Protein AF-A0AA86QJY6-F1 (afdb_monomer_lite)

InterPro domains:
  IPR001005 SANT/Myb domain [PF00249] (127-165)
  IPR001005 SANT/Myb domain [SM00717] (5-53)
  IPR001005 SANT/Myb domain [SM00717] (123-171)
  IPR001005 SANT/Myb domain [cd00167] (127-165)
  IPR009057 Homedomain-like superfamily [SSF46689] (7-62)
  IPR009057 Homedomain-like superfamily [SSF46689] (109-173)

pLDDT: mean 81.69, std 19.04, range [35.06, 98.19]

Radius of gyration: 33.84 Å; chains: 1; bounding box: 82×45×98 Å

Secondary structure (DSSP, 8-state):
----PPP---HHHHHHHHHHHHHTTT-HHHHHHHTTTS-HHHHHHHHHHHHHHHHHHHHHHHHHHHHHHHHHHHHHHHHHHHHHHHHHHHHHHHHHHHHT----------------------------HHHHHHHHHHHHHTTT-HHHHHHH-TTS-HHHHHHHHHHHHHHHHHHHHHHTTTTTTS-SS---------HHHHHHHHHHHHTT-

Organism: NCBI:txid28002

Foldseek 3Di:
DDPPDDDDDDPVNLVVLLVQCVVVVNPLVSSCVVVVVDDSVRSVVSNVVSVVVVVVVVVVVVVVVVVVVVVVVVVVVVVVVVVVVVVVVVVVVVVVVVVVPPDDPDDDDDPDDDPDPPPPPPPDDDQDPVNLVLLVVQCVVVVNPLVSSCVVVVVDDSVRSVVSVVVVVVVVVVVVVVVVVPVSPPPPDDDDDDPPPPVVVVVVVVVVVVPPD

Structure (mmCIF, N/CA/C/O backbone):
data_AF-A0AA86QJY6-F1
#
_entry.id   AF-A0AA86QJY6-F1
#
loop_
_atom_site.group_PDB
_atom_site.id
_atom_site.type_symbol
_atom_site.label_atom_id
_atom_site.label_alt_id
_atom_site.label_comp_id
_atom_site.label_asym_id
_atom_site.label_entity_id
_atom_site.label_seq_id
_atom_site.pdbx_PDB_ins_code
_atom_site.Cartn_x
_atom_site.Cartn_y
_atom_site.Cartn_z
_atom_site.occupancy
_atom_site.B_iso_or_equiv
_atom_site.auth_seq_id
_atom_site.auth_comp_id
_atom_site.auth_asym_id
_atom_site.auth_atom_id
_atom_site.pdbx_PDB_model_num
ATOM 1 N N . MET A 1 1 ? -21.549 10.465 51.741 1.00 56.34 1 MET A N 1
ATOM 2 C CA . MET A 1 1 ? -20.956 10.726 50.410 1.00 56.34 1 MET A CA 1
ATOM 3 C C . MET A 1 1 ? -20.261 9.458 49.934 1.00 56.34 1 MET A C 1
ATOM 5 O O . MET A 1 1 ? -19.255 9.083 50.520 1.00 56.34 1 MET A O 1
ATOM 9 N N . SER A 1 2 ? -20.825 8.747 48.953 1.00 59.16 2 SER A N 1
ATOM 10 C CA . SER A 1 2 ? -20.208 7.521 48.426 1.00 59.16 2 SER A CA 1
ATOM 11 C C . SER A 1 2 ? -19.012 7.890 47.543 1.00 59.16 2 SER A C 1
ATOM 13 O O . SER A 1 2 ? -19.148 8.723 46.644 1.00 59.16 2 SER A O 1
ATOM 15 N N . LYS A 1 3 ? -17.829 7.332 47.824 1.00 69.88 3 LYS A N 1
ATOM 16 C CA . LYS A 1 3 ? -16.619 7.572 47.026 1.00 69.88 3 LYS A CA 1
ATOM 17 C C . LYS A 1 3 ? -16.836 6.943 45.649 1.00 69.88 3 LYS A C 1
ATOM 19 O O . LYS A 1 3 ? -16.871 5.723 45.540 1.00 69.88 3 LYS A O 1
ATOM 24 N N . ARG A 1 4 ? -16.998 7.762 44.603 1.00 75.44 4 ARG A N 1
ATOM 25 C CA . ARG A 1 4 ? -17.018 7.266 43.220 1.00 75.44 4 ARG A CA 1
ATOM 26 C C . ARG A 1 4 ? -15.643 6.678 42.915 1.00 75.44 4 ARG A C 1
ATOM 28 O O . ARG A 1 4 ? -14.667 7.415 42.801 1.00 75.44 4 ARG A O 1
ATOM 35 N N . THR A 1 5 ? -15.559 5.359 42.824 1.00 81.62 5 THR A N 1
ATOM 36 C CA . THR A 1 5 ? -14.379 4.672 42.310 1.00 81.62 5 THR A CA 1
ATOM 37 C C . THR A 1 5 ? -14.361 4.850 40.794 1.00 81.62 5 THR A C 1
ATOM 39 O O . THR A 1 5 ? -15.288 4.453 40.091 1.00 81.62 5 THR A O 1
ATOM 42 N N . TYR A 1 6 ? -13.336 5.526 40.278 1.00 86.88 6 TYR A N 1
ATOM 43 C CA . TYR A 1 6 ? -13.151 5.668 38.837 1.00 86.88 6 TYR A CA 1
ATOM 44 C C . TYR A 1 6 ? -12.694 4.328 38.259 1.00 86.88 6 TYR A C 1
ATOM 46 O O . TYR A 1 6 ? -11.670 3.793 38.686 1.00 86.88 6 TYR A O 1
ATOM 54 N N . HIS A 1 7 ? -13.436 3.794 37.284 1.00 93.44 7 HIS A N 1
ATOM 55 C CA . HIS A 1 7 ? -12.991 2.616 36.538 1.00 93.44 7 HIS A CA 1
ATOM 56 C C . HIS A 1 7 ? -11.755 2.957 35.708 1.00 93.44 7 HIS A C 1
ATOM 58 O O . HIS A 1 7 ? -11.754 3.925 34.939 1.00 93.44 7 HIS A O 1
ATOM 64 N N . LYS A 1 8 ? -10.707 2.145 35.838 1.00 95.69 8 LYS A N 1
ATOM 65 C CA . LYS A 1 8 ? -9.493 2.270 35.035 1.00 95.69 8 LYS A CA 1
ATOM 66 C C . LYS A 1 8 ? -9.631 1.392 33.795 1.00 95.69 8 LYS A C 1
ATOM 68 O O . LYS A 1 8 ? -9.491 0.181 33.881 1.00 95.69 8 LYS A O 1
ATOM 73 N N . TRP A 1 9 ? -9.859 2.029 32.649 1.00 96.81 9 TRP A N 1
ATOM 74 C CA . TRP A 1 9 ? -9.921 1.355 31.353 1.00 96.81 9 TRP A CA 1
ATOM 75 C C . TRP A 1 9 ? -8.619 0.622 31.033 1.00 96.81 9 TRP A C 1
ATOM 77 O O . TRP A 1 9 ? -7.550 1.240 30.993 1.00 96.81 9 TRP A O 1
ATOM 87 N N . THR A 1 10 ? -8.728 -0.668 30.747 1.00 97.12 10 THR A N 1
ATOM 88 C CA . THR A 1 10 ? -7.640 -1.462 30.176 1.00 97.12 10 THR A CA 1
ATOM 89 C C . THR A 1 10 ? -7.485 -1.173 28.681 1.00 97.12 10 THR A C 1
ATOM 91 O O . THR A 1 10 ? -8.391 -0.656 28.021 1.00 97.12 10 THR A O 1
ATOM 94 N N . GLU A 1 11 ? -6.320 -1.500 28.123 1.00 94.38 11 GLU A N 1
ATOM 95 C CA . GLU A 1 11 ? -6.060 -1.334 26.688 1.00 94.38 11 GLU A CA 1
ATOM 96 C C . GLU A 1 11 ? -6.965 -2.237 25.835 1.00 94.38 11 GLU A C 1
ATOM 98 O O . GLU A 1 11 ? -7.461 -1.811 24.796 1.00 94.38 11 GLU A O 1
ATOM 103 N N . GLN A 1 12 ? -7.262 -3.446 26.322 1.00 96.50 12 GLN A N 1
ATOM 104 C CA . GLN A 1 12 ? -8.168 -4.390 25.666 1.00 96.50 12 GLN A CA 1
ATOM 105 C C . GLN A 1 12 ? -9.609 -3.866 25.625 1.00 96.50 12 GLN A C 1
ATOM 107 O O . GLN A 1 12 ? -10.237 -3.897 24.569 1.00 96.50 12 GLN A O 1
ATOM 112 N N . GLU A 1 13 ? -10.120 -3.325 26.737 1.00 97.06 13 GLU A N 1
ATOM 113 C CA . GLU A 1 13 ? -11.452 -2.702 26.778 1.00 97.06 13 GLU A CA 1
ATOM 114 C C . GLU A 1 13 ? -11.532 -1.483 25.854 1.00 97.06 13 GLU A C 1
ATOM 116 O O . GLU A 1 13 ? -12.528 -1.301 25.159 1.00 97.06 13 GLU A O 1
ATOM 121 N N . ALA A 1 14 ? -10.483 -0.654 25.819 1.00 97.25 14 ALA A N 1
ATOM 122 C CA . ALA A 1 14 ? -10.419 0.504 24.932 1.00 97.25 14 ALA A CA 1
ATOM 123 C C . ALA A 1 14 ? -10.419 0.090 23.449 1.00 97.25 14 ALA A C 1
ATOM 125 O O . ALA A 1 14 ? -11.141 0.682 22.647 1.00 97.25 14 ALA A O 1
ATOM 126 N N . ALA A 1 15 ? -9.649 -0.941 23.091 1.00 95.81 15 ALA A N 1
ATOM 127 C CA . ALA A 1 15 ? -9.615 -1.482 21.735 1.00 95.81 15 ALA A CA 1
ATOM 128 C C . ALA A 1 15 ? -10.966 -2.088 21.331 1.00 95.81 15 ALA A C 1
ATOM 130 O O . ALA A 1 15 ? -11.451 -1.833 20.228 1.00 95.81 15 ALA A O 1
ATOM 131 N N . LEU A 1 16 ? -11.598 -2.841 22.237 1.00 97.69 16 LEU A N 1
ATOM 132 C CA . LEU A 1 16 ? -12.921 -3.411 22.009 1.00 97.69 16 LEU A CA 1
ATOM 133 C C . LEU A 1 16 ? -13.971 -2.309 21.833 1.00 97.69 16 LEU A C 1
ATOM 135 O O . LEU A 1 16 ? -14.737 -2.363 20.878 1.00 97.69 16 LEU A O 1
ATOM 139 N N . LEU A 1 17 ? -13.958 -1.277 22.686 1.00 97.88 17 LEU A N 1
ATOM 140 C CA . LEU A 1 17 ? -14.859 -0.128 22.573 1.00 97.88 17 LEU A CA 1
ATOM 141 C C . LEU A 1 17 ? -14.717 0.545 21.208 1.00 97.88 17 LEU A C 1
ATOM 143 O O . LEU A 1 17 ? -15.715 0.772 20.531 1.00 97.88 17 LEU A O 1
ATOM 147 N N . TYR A 1 18 ? -13.484 0.840 20.793 1.00 97.12 18 TYR A N 1
ATOM 148 C CA . TYR A 1 18 ? -13.221 1.484 19.509 1.00 97.12 18 TYR A CA 1
ATOM 149 C C . TYR A 1 18 ? -13.745 0.640 18.342 1.00 97.12 18 TYR A C 1
ATOM 151 O O . TYR A 1 18 ? -14.474 1.148 17.492 1.00 97.12 18 TYR A O 1
ATOM 159 N N . LYS A 1 19 ? -13.450 -0.665 18.348 1.00 97.06 19 LYS A N 1
ATOM 160 C CA . LYS A 1 19 ? -13.924 -1.612 17.335 1.00 97.06 19 LYS A CA 1
ATOM 161 C C . LYS A 1 19 ? -15.452 -1.655 17.269 1.00 97.06 19 LYS A C 1
ATOM 163 O O . LYS A 1 19 ? -16.008 -1.479 16.192 1.00 97.06 19 LYS A O 1
ATOM 168 N N . THR A 1 20 ? -16.130 -1.823 18.402 1.00 98.06 20 THR A N 1
ATOM 169 C CA . THR A 1 20 ? -17.597 -1.889 18.447 1.00 98.06 20 THR A CA 1
ATOM 170 C C . THR A 1 20 ? -18.243 -0.578 18.005 1.00 98.06 20 THR A C 1
ATOM 172 O O . THR A 1 20 ? -19.257 -0.612 17.315 1.00 98.06 20 THR A O 1
ATOM 175 N N . VAL A 1 21 ? -17.677 0.584 18.353 1.00 98.06 21 VAL A N 1
ATOM 176 C CA . VAL A 1 21 ? -18.187 1.887 17.885 1.00 98.06 21 VAL A CA 1
ATOM 177 C C . VAL A 1 21 ? -18.065 2.019 16.363 1.00 98.06 21 VAL A C 1
ATOM 179 O O . VAL A 1 21 ? -18.985 2.538 15.735 1.00 98.06 21 VAL A O 1
ATOM 182 N N . LEU A 1 22 ? -16.973 1.532 15.766 1.00 95.56 22 LEU A N 1
ATOM 183 C CA . LEU A 1 22 ? -16.804 1.525 14.310 1.00 95.56 22 LEU A CA 1
ATOM 184 C C . LEU A 1 22 ? -17.735 0.526 13.612 1.00 95.56 22 LEU A C 1
ATOM 186 O O . LEU A 1 22 ? -18.393 0.897 12.652 1.00 95.56 22 LEU A O 1
ATOM 190 N N . GLU A 1 23 ? -17.837 -0.711 14.105 1.00 97.06 23 GLU A N 1
ATOM 191 C CA . GLU A 1 23 ? -18.707 -1.750 13.523 1.00 97.06 23 GLU A CA 1
ATOM 192 C C . GLU A 1 23 ? -20.200 -1.418 13.632 1.00 97.06 23 GLU A C 1
ATOM 194 O O . GLU A 1 23 ? -21.009 -1.938 12.870 1.00 97.06 23 GLU A O 1
ATOM 199 N N . SER A 1 24 ? -20.575 -0.574 14.594 1.00 97.19 24 SER A N 1
ATOM 200 C CA . SER A 1 24 ? -21.962 -0.161 14.821 1.00 97.19 24 SER A CA 1
ATOM 201 C C . SER A 1 24 ? -22.323 1.161 14.142 1.00 97.19 24 SER A C 1
ATOM 203 O O . SER A 1 24 ? -23.376 1.712 14.458 1.00 97.19 24 SER A O 1
ATOM 205 N N . ASP A 1 25 ? -21.457 1.714 13.284 1.00 95.56 25 ASP A N 1
ATOM 206 C CA . ASP A 1 25 ? -21.614 3.048 12.684 1.00 95.56 25 ASP A CA 1
ATOM 207 C C . ASP A 1 25 ? -21.960 4.127 13.726 1.00 95.56 25 ASP A C 1
ATOM 209 O O . ASP A 1 25 ? -22.807 5.000 13.528 1.00 95.56 25 ASP A O 1
ATOM 213 N N . ARG A 1 26 ? -21.305 4.054 14.893 1.00 95.75 26 ARG A N 1
ATOM 214 C CA . ARG A 1 26 ? -21.525 4.941 16.049 1.00 95.75 26 ARG A CA 1
ATOM 215 C C . ARG A 1 26 ? -22.947 4.877 16.626 1.00 95.75 26 ARG A C 1
ATOM 217 O O . ARG A 1 26 ? -23.392 5.819 17.288 1.00 95.75 26 ARG A O 1
ATOM 224 N N . ASN A 1 27 ? -23.654 3.758 16.457 1.00 97.88 27 ASN A N 1
ATOM 225 C CA . ASN A 1 27 ? -24.930 3.508 17.120 1.00 97.88 27 ASN A CA 1
ATOM 226 C C . ASN A 1 27 ? -24.722 3.230 18.616 1.00 97.88 27 ASN A C 1
ATOM 228 O O . ASN A 1 27 ? -24.628 2.090 19.076 1.00 97.88 27 ASN A O 1
ATOM 232 N N . TRP A 1 28 ? -24.699 4.304 19.400 1.00 97.50 28 TRP A N 1
ATOM 233 C CA . TRP A 1 28 ? -24.437 4.271 20.836 1.00 97.50 28 TRP A CA 1
ATOM 234 C C . TRP A 1 28 ? -25.370 3.368 21.647 1.00 97.50 28 TRP A C 1
ATOM 236 O O . TRP A 1 28 ? -24.943 2.836 22.667 1.00 97.50 28 TRP A O 1
ATOM 246 N N . ARG A 1 29 ? -26.609 3.135 21.191 1.00 97.00 29 ARG A N 1
ATOM 247 C CA . ARG A 1 29 ? -27.524 2.195 21.862 1.00 97.00 29 ARG A CA 1
ATOM 248 C C . ARG A 1 29 ? -27.045 0.750 21.742 1.00 97.00 29 ARG A C 1
ATOM 250 O O . ARG A 1 29 ? -27.226 -0.029 22.672 1.00 97.00 29 ARG A O 1
ATOM 257 N N . MET A 1 30 ? -26.449 0.375 20.609 1.00 97.44 30 MET A N 1
ATOM 258 C CA . MET A 1 30 ? -25.837 -0.948 20.453 1.00 97.44 30 MET A CA 1
ATOM 259 C C . MET A 1 30 ? -24.561 -1.071 21.281 1.00 97.44 30 MET A C 1
ATOM 261 O O . MET A 1 30 ? -24.353 -2.091 21.934 1.00 97.44 30 MET A O 1
ATOM 265 N N . VAL A 1 31 ? -23.741 -0.019 21.295 1.00 97.88 31 VAL A N 1
ATOM 266 C CA . VAL A 1 31 ? -22.502 0.017 22.081 1.00 97.88 31 VAL A CA 1
ATOM 267 C C . VAL A 1 31 ? -22.810 -0.105 23.575 1.00 97.88 31 VAL A C 1
ATOM 269 O O . VAL A 1 31 ? -22.208 -0.926 24.254 1.00 97.88 31 VAL A O 1
ATOM 272 N N . GLU A 1 32 ? -23.795 0.630 24.092 1.00 97.88 32 GLU A N 1
ATOM 273 C CA . GLU A 1 32 ? -24.203 0.550 25.501 1.00 97.88 32 GLU A CA 1
ATOM 274 C C . GLU A 1 32 ? -24.658 -0.864 25.898 1.00 97.88 32 GLU A C 1
ATOM 276 O O . GLU A 1 32 ? -24.307 -1.347 26.972 1.00 97.88 32 GLU A O 1
ATOM 281 N N . ARG A 1 33 ? -25.350 -1.587 25.003 1.00 97.38 33 ARG A N 1
ATOM 282 C CA . ARG A 1 33 ? -25.719 -2.996 25.235 1.00 97.38 33 ARG A CA 1
ATOM 283 C C . ARG A 1 33 ? -24.508 -3.924 25.320 1.00 97.38 33 ARG A C 1
ATOM 285 O O . ARG A 1 33 ? -24.537 -4.867 26.103 1.00 97.38 33 ARG A O 1
ATOM 292 N N . ALA A 1 34 ? -23.463 -3.669 24.534 1.00 97.31 34 ALA A N 1
ATOM 293 C CA . ALA A 1 34 ? -22.216 -4.435 24.590 1.00 97.31 34 ALA A CA 1
ATOM 294 C C . ALA A 1 34 ? -21.373 -4.105 25.839 1.00 97.31 34 ALA A C 1
ATOM 296 O O . ALA A 1 34 ? -20.556 -4.916 26.267 1.00 97.31 34 ALA A O 1
ATOM 297 N N . PHE A 1 35 ? -21.591 -2.931 26.439 1.00 97.44 35 PHE A N 1
ATOM 298 C CA . PHE A 1 35 ? -20.824 -2.394 27.562 1.00 97.44 35 PHE A CA 1
ATOM 299 C C . PHE A 1 35 ? -21.727 -2.043 28.753 1.00 97.44 35 PHE A C 1
ATOM 301 O O . PHE A 1 35 ? -21.675 -0.936 29.284 1.00 97.44 35 PHE A O 1
ATOM 308 N N . SER A 1 36 ? -22.518 -3.013 29.220 1.00 96.19 36 SER A N 1
ATOM 309 C CA . SER A 1 36 ? -23.549 -2.814 30.256 1.00 96.19 36 SER A CA 1
ATOM 310 C C . SER A 1 36 ? -23.036 -2.285 31.602 1.00 96.19 36 SER A C 1
ATOM 312 O O . SER A 1 36 ? -23.818 -1.792 32.410 1.00 96.19 36 SER A O 1
ATOM 314 N N . ASN A 1 37 ? -21.732 -2.391 31.863 1.00 96.12 37 ASN A N 1
ATOM 315 C CA . ASN A 1 37 ? -21.103 -1.928 33.103 1.00 96.12 37 ASN A CA 1
ATOM 316 C C . ASN A 1 37 ? -20.737 -0.434 33.083 1.00 96.12 37 ASN A C 1
ATOM 318 O O . ASN A 1 37 ? -20.293 0.101 34.099 1.00 96.12 37 ASN A O 1
ATOM 322 N N . PHE A 1 38 ? -20.895 0.240 31.942 1.00 96.31 38 PHE A N 1
ATOM 323 C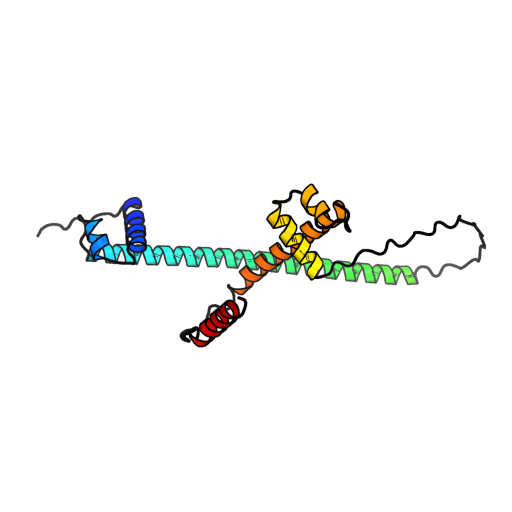 CA . PHE A 1 38 ? -20.501 1.630 31.749 1.00 96.31 38 PHE A CA 1
ATOM 324 C C . PHE A 1 38 ? -21.693 2.475 31.335 1.00 96.31 38 PHE A C 1
ATOM 326 O O . PHE A 1 38 ? -22.525 2.052 30.538 1.00 96.31 38 PHE A O 1
ATOM 333 N N . SER A 1 39 ? -21.754 3.707 31.837 1.00 95.88 39 SER A N 1
ATOM 334 C CA . SER A 1 39 ? -22.762 4.644 31.350 1.00 95.88 39 SER A CA 1
ATOM 335 C C . SER A 1 39 ? -22.411 5.132 29.948 1.00 95.88 39 SER A C 1
ATOM 337 O O . SER A 1 39 ? -21.235 5.300 29.609 1.00 9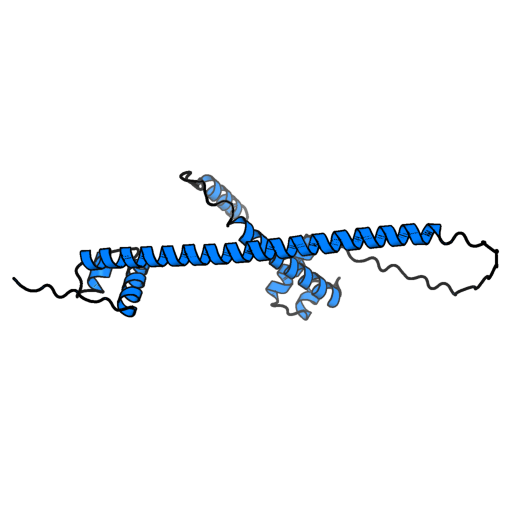5.88 39 SER A O 1
ATOM 339 N N . LEU A 1 40 ? -23.433 5.457 29.155 1.00 97.00 40 LEU A N 1
ATOM 340 C CA . LEU A 1 40 ? -23.253 6.030 27.823 1.00 97.00 40 LEU A CA 1
ATOM 341 C C . LEU A 1 40 ? -22.270 7.216 27.802 1.00 97.00 40 LEU A C 1
ATOM 343 O O . LEU A 1 40 ? -21.400 7.294 26.937 1.00 97.00 40 LEU A O 1
ATOM 347 N N . LEU A 1 41 ? -22.349 8.105 28.797 1.00 96.25 41 LEU A N 1
ATOM 348 C CA . LEU A 1 41 ? -21.449 9.255 28.905 1.00 96.25 41 LEU A CA 1
ATOM 349 C C . LEU A 1 41 ? -19.984 8.836 29.124 1.00 96.25 41 LEU A C 1
ATOM 351 O O . LEU A 1 41 ? -19.075 9.444 28.560 1.00 96.25 41 LEU A O 1
ATOM 355 N N . GLN A 1 42 ? -19.728 7.794 29.922 1.00 95.75 42 GLN A N 1
ATOM 356 C CA . GLN A 1 42 ? -18.373 7.263 30.111 1.00 95.75 42 GLN A CA 1
ATOM 357 C C . GLN A 1 42 ? -17.820 6.666 28.814 1.00 95.75 42 GLN A C 1
ATOM 359 O O . GLN A 1 42 ? -16.654 6.901 28.494 1.00 95.75 42 GLN A O 1
ATOM 364 N N . LEU A 1 43 ? -18.657 5.941 28.065 1.00 97.88 43 LEU A N 1
ATOM 365 C CA . LEU A 1 43 ? -18.297 5.348 26.776 1.00 97.88 43 LEU A CA 1
ATOM 366 C C . LEU A 1 43 ? -17.950 6.422 25.745 1.00 97.88 43 LEU A C 1
ATOM 368 O O . LEU A 1 43 ? -16.886 6.359 25.132 1.00 97.88 43 LEU A O 1
ATOM 372 N N . GLN A 1 44 ? -18.793 7.446 25.610 1.00 97.69 44 GLN A N 1
ATOM 373 C CA . GLN A 1 44 ? -18.563 8.567 24.697 1.00 97.69 44 G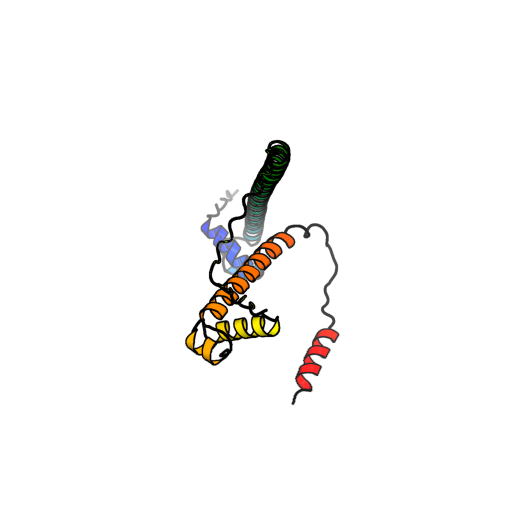LN A CA 1
ATOM 374 C C . GLN A 1 44 ? -17.287 9.331 25.050 1.00 97.69 44 GLN A C 1
ATOM 376 O O . GLN A 1 44 ? -16.439 9.553 24.187 1.00 97.69 44 GLN A O 1
ATOM 381 N N . ASN A 1 45 ? -17.099 9.674 26.328 1.00 96.62 45 ASN A N 1
ATOM 382 C CA . ASN A 1 45 ? -15.896 10.373 26.777 1.00 96.62 45 ASN A CA 1
ATOM 383 C C . ASN A 1 45 ? -14.634 9.550 26.510 1.00 96.62 45 ASN A C 1
ATOM 385 O O . ASN A 1 45 ? -13.634 10.078 26.022 1.00 96.62 45 ASN A O 1
ATOM 389 N N . LYS A 1 46 ? -14.674 8.244 26.799 1.00 97.31 46 LYS A N 1
ATOM 390 C CA . LYS A 1 46 ? -13.534 7.366 26.549 1.00 97.31 46 LYS A CA 1
ATOM 391 C C . LYS A 1 46 ? -13.246 7.232 25.056 1.00 97.31 46 LYS A C 1
ATOM 393 O O . LYS A 1 46 ? -12.079 7.310 24.677 1.00 97.31 46 LYS A O 1
ATOM 398 N N . PHE A 1 47 ? -14.274 7.066 24.225 1.00 97.62 47 PHE A N 1
ATOM 399 C CA . PHE A 1 47 ? -14.126 6.979 22.775 1.00 97.62 47 PHE A CA 1
ATOM 400 C C . PHE A 1 47 ? -13.499 8.247 22.198 1.00 97.62 47 PHE A C 1
ATOM 402 O O . PHE A 1 47 ? -12.532 8.138 21.457 1.00 97.62 47 PHE A O 1
ATOM 409 N N . THR A 1 48 ? -13.956 9.435 22.605 1.00 96.94 48 THR A N 1
ATOM 410 C CA . THR A 1 48 ? -13.366 10.713 22.174 1.00 96.94 48 THR A CA 1
ATOM 411 C C . THR A 1 48 ? -11.870 10.779 22.477 1.00 96.94 48 THR A C 1
ATOM 413 O O . THR A 1 48 ? -11.083 11.174 21.620 1.00 96.94 48 THR A O 1
ATOM 416 N N . ILE A 1 49 ? -11.450 10.340 23.668 1.00 96.38 49 ILE A N 1
ATOM 417 C CA . ILE A 1 49 ? -10.027 10.294 24.037 1.00 96.38 49 ILE A CA 1
ATOM 418 C C . ILE A 1 49 ? -9.259 9.310 23.141 1.00 96.38 49 ILE A C 1
ATOM 420 O O . ILE A 1 49 ? -8.163 9.631 22.684 1.00 96.38 49 ILE A O 1
ATOM 424 N N . ILE A 1 50 ? -9.811 8.119 22.886 1.00 95.31 50 ILE A N 1
ATOM 425 C CA . ILE A 1 50 ? -9.174 7.112 22.020 1.00 95.31 50 ILE A CA 1
ATOM 426 C C . ILE A 1 50 ? -9.053 7.636 20.583 1.00 95.31 50 ILE A C 1
ATOM 428 O O . ILE A 1 50 ? -7.987 7.523 19.984 1.00 95.31 50 ILE A O 1
ATOM 432 N N . ASP A 1 51 ? -10.112 8.240 20.050 1.00 93.19 51 ASP A N 1
ATOM 433 C CA . ASP A 1 51 ? -10.163 8.763 18.684 1.00 93.19 51 ASP A CA 1
ATOM 434 C C . ASP A 1 51 ? -9.151 9.901 18.484 1.00 93.19 51 ASP A C 1
ATOM 436 O O . ASP A 1 51 ? -8.382 9.906 17.523 1.00 93.19 51 ASP A O 1
ATOM 440 N N . GLN A 1 52 ? -9.039 10.804 19.465 1.00 93.25 52 GLN A N 1
ATOM 441 C CA . GLN A 1 52 ? -7.992 11.829 19.490 1.00 93.25 52 GLN A CA 1
ATOM 442 C C . GLN A 1 52 ? -6.587 11.214 19.504 1.00 93.25 52 GLN A C 1
ATOM 444 O O . GLN A 1 52 ? -5.720 11.636 18.739 1.00 93.25 52 GLN A O 1
ATOM 449 N N . GLN A 1 53 ? -6.347 10.198 20.337 1.00 92.19 53 GLN A N 1
ATOM 450 C CA . GLN A 1 53 ? -5.050 9.517 20.392 1.00 92.19 53 GLN A CA 1
ATOM 451 C C . GLN A 1 53 ? -4.705 8.818 19.072 1.00 92.19 53 GLN A C 1
ATOM 453 O O . GLN A 1 53 ? -3.548 8.854 18.648 1.00 92.19 53 GLN A O 1
ATOM 458 N N . TYR A 1 54 ? -5.687 8.197 18.417 1.00 88.69 54 TYR A N 1
ATOM 459 C CA . TYR A 1 54 ? -5.500 7.535 17.130 1.00 88.69 54 TYR A CA 1
ATOM 460 C C . TYR A 1 54 ? -5.181 8.547 16.023 1.00 88.69 54 TYR A C 1
ATOM 462 O O . TYR A 1 54 ? -4.208 8.369 15.288 1.00 88.69 54 TYR A O 1
ATOM 470 N N . ASN A 1 55 ? -5.908 9.666 15.979 1.00 86.19 55 ASN A N 1
ATOM 471 C CA . ASN A 1 55 ? -5.632 10.758 15.047 1.00 86.19 55 ASN A CA 1
ATOM 472 C C . ASN A 1 55 ? -4.228 11.343 15.242 1.00 86.19 55 ASN A C 1
ATOM 474 O O . ASN A 1 55 ? -3.495 11.505 14.269 1.00 86.19 55 ASN A O 1
ATOM 478 N N . ILE A 1 56 ? -3.795 11.577 16.486 1.00 86.62 56 ILE A N 1
ATOM 479 C CA . ILE A 1 56 ? -2.436 12.066 16.775 1.00 86.62 56 ILE A CA 1
ATOM 480 C C . ILE A 1 56 ? -1.372 11.071 16.289 1.00 86.62 56 ILE A C 1
ATOM 482 O O . ILE A 1 56 ? -0.380 11.478 15.680 1.00 86.62 56 ILE A O 1
ATOM 486 N N . LYS A 1 57 ? -1.566 9.766 16.527 1.00 85.12 57 LYS A N 1
ATOM 487 C CA . LYS A 1 57 ? -0.638 8.725 16.053 1.00 85.12 57 LYS A CA 1
ATOM 488 C C . LYS A 1 57 ? -0.560 8.689 14.525 1.00 85.12 57 LYS A C 1
ATOM 490 O O . LYS A 1 57 ? 0.545 8.639 13.990 1.00 85.12 57 LYS A O 1
ATOM 495 N N . ASN A 1 58 ? -1.693 8.779 13.829 1.00 81.31 58 ASN A N 1
ATOM 496 C CA . ASN A 1 58 ? -1.724 8.804 12.364 1.00 81.31 58 ASN A CA 1
ATOM 497 C C . ASN A 1 58 ? -1.031 10.045 11.795 1.00 81.31 58 ASN A C 1
ATOM 499 O O . ASN A 1 58 ? -0.200 9.919 10.900 1.00 81.31 58 ASN A O 1
ATOM 503 N N . VAL A 1 59 ? -1.296 11.230 12.356 1.00 83.25 59 VAL A N 1
ATOM 504 C CA . VAL A 1 59 ? -0.621 12.473 11.947 1.00 83.25 59 VAL A CA 1
ATOM 505 C C . VAL A 1 59 ? 0.890 12.369 12.158 1.00 83.25 59 VAL A C 1
ATOM 507 O O . VAL A 1 59 ? 1.660 12.758 11.280 1.00 83.25 59 VAL A O 1
ATOM 510 N N . LYS A 1 60 ? 1.336 11.799 13.285 1.00 85.62 60 LYS A N 1
ATOM 511 C CA . LYS A 1 60 ? 2.764 11.600 13.563 1.00 85.62 60 LYS A CA 1
ATOM 512 C C . LYS A 1 60 ? 3.418 10.629 12.575 1.00 85.62 60 LYS A C 1
ATOM 514 O O . LYS A 1 60 ? 4.470 10.951 12.031 1.00 85.62 60 LYS A O 1
ATOM 519 N N . ASN A 1 61 ? 2.778 9.495 12.292 1.00 83.31 61 ASN A N 1
ATOM 520 C CA . ASN A 1 61 ? 3.275 8.528 11.308 1.00 83.31 61 ASN A CA 1
ATOM 521 C C . ASN A 1 61 ? 3.376 9.154 9.908 1.00 83.31 61 ASN A C 1
ATOM 523 O O . ASN A 1 61 ? 4.385 8.981 9.227 1.00 83.31 61 ASN A O 1
ATOM 527 N N . ASN A 1 62 ? 2.374 9.938 9.501 1.00 80.12 62 ASN A N 1
ATOM 528 C CA . ASN A 1 62 ? 2.399 10.660 8.228 1.00 80.12 62 ASN A CA 1
ATOM 529 C C . ASN A 1 62 ? 3.533 11.695 8.187 1.00 80.12 62 ASN A C 1
ATOM 531 O O . ASN A 1 62 ? 4.226 11.813 7.178 1.00 80.12 62 ASN A O 1
ATOM 535 N N . HIS A 1 63 ? 3.775 12.405 9.292 1.00 88.12 63 HIS A N 1
ATOM 536 C CA . HIS A 1 63 ? 4.884 13.350 9.400 1.00 88.12 63 HIS A CA 1
ATOM 537 C C . HIS A 1 63 ? 6.256 12.664 9.276 1.00 88.12 63 HIS A C 1
ATOM 539 O O . HIS A 1 63 ? 7.128 13.154 8.555 1.00 88.12 63 HIS A O 1
ATOM 545 N N . ASP A 1 64 ? 6.447 11.519 9.935 1.00 86.75 64 ASP A N 1
ATOM 546 C CA . ASP A 1 64 ? 7.692 10.749 9.866 1.00 86.75 64 ASP A CA 1
ATOM 547 C C . ASP A 1 64 ? 7.929 10.175 8.457 1.00 86.75 64 ASP A C 1
ATOM 549 O O . ASP A 1 64 ? 9.038 10.287 7.922 1.00 86.75 64 ASP A O 1
ATOM 553 N N . ASN A 1 65 ? 6.877 9.667 7.806 1.00 84.00 65 ASN A N 1
ATOM 554 C CA . ASN A 1 65 ? 6.925 9.226 6.409 1.00 84.00 65 ASN A CA 1
ATOM 555 C C . ASN A 1 65 ? 7.305 10.380 5.467 1.00 84.00 65 ASN A C 1
ATOM 557 O O . ASN A 1 65 ? 8.208 10.238 4.641 1.00 84.00 65 ASN A O 1
ATOM 561 N N . LEU A 1 66 ? 6.695 11.559 5.632 1.00 85.19 66 LEU A N 1
ATOM 562 C CA . LEU A 1 66 ? 7.022 12.744 4.835 1.00 85.19 66 LEU A CA 1
ATOM 563 C C . LEU A 1 66 ? 8.484 13.173 5.032 1.00 85.19 66 LEU A C 1
ATOM 565 O O . LEU A 1 66 ? 9.180 13.522 4.075 1.00 85.19 66 LEU A O 1
ATOM 569 N N . LYS A 1 67 ? 8.984 13.111 6.270 1.00 91.81 67 LYS A N 1
ATOM 570 C CA . LYS A 1 67 ? 10.386 13.396 6.592 1.00 91.81 67 LYS A CA 1
ATOM 571 C C . LYS A 1 67 ? 11.331 12.404 5.911 1.00 91.81 67 LYS A C 1
ATOM 573 O O . LYS A 1 67 ? 12.389 12.812 5.428 1.00 91.81 67 LYS A O 1
ATOM 578 N N . GLN A 1 68 ? 10.956 11.128 5.831 1.00 89.94 68 GLN A N 1
ATOM 579 C CA . GLN A 1 68 ? 11.717 10.111 5.108 1.00 89.94 68 GLN A CA 1
ATOM 580 C C . GLN A 1 68 ? 11.729 10.370 3.595 1.00 89.94 68 GLN A C 1
ATOM 582 O O . GLN A 1 68 ? 12.805 10.348 2.994 1.00 89.94 68 GLN A O 1
ATOM 587 N N . CYS A 1 69 ? 10.582 10.694 2.993 1.00 84.50 69 CYS A N 1
ATOM 588 C CA . CYS A 1 69 ? 10.494 11.060 1.577 1.00 84.50 69 CYS A CA 1
ATOM 589 C C . CYS A 1 69 ? 11.378 12.272 1.248 1.00 84.50 69 CYS A C 1
ATOM 591 O O . CYS A 1 69 ? 12.136 12.240 0.279 1.00 84.50 69 CYS A O 1
ATOM 593 N N . ARG A 1 70 ? 11.370 13.314 2.094 1.00 91.19 70 ARG A N 1
ATOM 594 C CA . ARG A 1 70 ? 12.252 14.484 1.923 1.00 91.19 70 ARG A CA 1
ATOM 595 C C . ARG A 1 70 ? 13.732 14.103 1.948 1.00 91.19 70 ARG A C 1
ATOM 597 O O . ARG A 1 70 ? 14.485 14.551 1.092 1.00 91.19 70 ARG A O 1
ATOM 604 N N . ARG A 1 71 ? 14.155 13.238 2.878 1.00 93.56 71 ARG A N 1
ATOM 605 C CA . ARG A 1 71 ? 15.547 12.746 2.933 1.00 93.56 71 ARG A CA 1
ATOM 606 C C . ARG A 1 71 ? 15.951 12.001 1.660 1.00 93.56 71 ARG A C 1
ATOM 608 O O . ARG A 1 71 ? 17.055 12.206 1.167 1.00 93.56 71 ARG A O 1
ATOM 615 N N . GLN A 1 72 ? 15.064 11.166 1.120 1.00 90.12 72 GLN A N 1
ATOM 616 C CA . GLN A 1 72 ? 15.321 10.452 -0.134 1.00 90.12 72 GLN A CA 1
ATOM 617 C C . GLN A 1 72 ? 15.437 11.412 -1.321 1.00 90.12 72 GLN A C 1
ATOM 619 O O . GLN A 1 72 ? 16.356 11.270 -2.121 1.00 90.12 72 GLN A O 1
ATOM 624 N N . MET A 1 73 ? 14.561 12.417 -1.400 1.00 93.00 73 MET A N 1
ATOM 625 C CA . MET A 1 73 ? 14.627 13.454 -2.433 1.00 93.00 73 MET A CA 1
ATOM 626 C C . MET A 1 73 ? 15.957 14.215 -2.405 1.00 93.00 73 MET A C 1
ATOM 628 O O . MET A 1 73 ? 16.584 14.365 -3.452 1.00 93.00 73 MET A O 1
ATOM 632 N N . TYR A 1 74 ? 16.432 14.626 -1.223 1.00 95.62 74 TYR A N 1
ATOM 633 C CA . TYR A 1 74 ? 17.733 15.294 -1.101 1.00 95.62 74 TYR A CA 1
ATOM 634 C C . TYR A 1 74 ? 18.895 14.391 -1.522 1.00 95.62 74 TYR A C 1
ATOM 636 O O . TYR A 1 74 ? 19.753 14.824 -2.282 1.00 95.62 74 TYR A O 1
ATOM 644 N N . SER A 1 75 ? 18.882 13.117 -1.125 1.00 94.19 75 SER A N 1
ATOM 645 C CA . SER A 1 75 ? 19.913 12.157 -1.540 1.00 94.19 75 SER A CA 1
ATOM 646 C C . SER A 1 75 ? 19.949 11.948 -3.063 1.00 94.19 75 SER A C 1
ATOM 648 O O . SER A 1 75 ? 21.025 11.869 -3.657 1.00 94.19 75 SER A O 1
ATOM 650 N N . ILE A 1 76 ? 18.784 11.909 -3.720 1.00 90.75 76 ILE A N 1
ATOM 651 C CA . ILE A 1 76 ? 18.695 11.836 -5.187 1.00 90.75 76 ILE A CA 1
ATOM 652 C C . ILE A 1 76 ? 19.258 13.112 -5.823 1.00 90.75 76 ILE A C 1
ATOM 654 O O . ILE A 1 76 ? 20.006 13.033 -6.797 1.00 90.75 76 ILE A O 1
ATOM 658 N N . GLN A 1 77 ? 18.924 14.280 -5.272 1.00 93.06 77 GLN A N 1
ATOM 659 C CA . GLN A 1 77 ? 19.412 15.564 -5.766 1.00 93.06 77 GLN A CA 1
ATOM 660 C C . GLN A 1 77 ? 20.940 15.676 -5.656 1.00 93.06 77 GLN A C 1
ATOM 662 O O . GLN A 1 77 ? 21.586 16.076 -6.624 1.00 93.06 77 GLN A O 1
ATOM 667 N N . GLU A 1 78 ? 21.525 15.272 -4.528 1.00 94.38 78 GLU A N 1
ATOM 668 C CA . GLU A 1 78 ? 22.981 15.217 -4.334 1.00 94.38 78 GLU A CA 1
ATOM 669 C C . GLU A 1 78 ? 23.642 14.263 -5.336 1.00 94.38 78 GLU A C 1
ATOM 671 O O . GLU A 1 78 ? 24.613 14.621 -6.004 1.00 94.38 78 GLU A O 1
ATOM 676 N N . SER A 1 79 ? 23.078 13.066 -5.525 1.00 94.38 79 SER A N 1
ATOM 677 C CA . SER A 1 79 ? 23.578 12.114 -6.523 1.00 94.38 79 SER A CA 1
ATOM 678 C C . SER A 1 79 ? 23.550 12.699 -7.940 1.00 94.38 79 SER A C 1
ATOM 680 O O . SER A 1 79 ? 24.526 12.570 -8.680 1.00 94.38 79 SER A O 1
ATOM 682 N N . HIS A 1 80 ? 22.476 13.403 -8.308 1.00 91.19 80 HIS A N 1
ATOM 683 C CA . HIS A 1 80 ? 22.363 14.062 -9.608 1.00 91.19 80 HIS A CA 1
ATOM 684 C C . HIS A 1 80 ? 23.414 15.167 -9.797 1.00 91.19 80 HIS A C 1
ATOM 686 O O . HIS A 1 80 ? 23.993 15.289 -10.879 1.00 91.19 80 HIS A O 1
ATOM 692 N N . GLN A 1 81 ? 23.710 15.941 -8.747 1.00 96.19 81 GLN A N 1
ATOM 693 C CA . GLN A 1 81 ? 24.777 16.946 -8.772 1.00 96.19 81 GLN A CA 1
ATOM 694 C C . GLN A 1 81 ? 26.152 16.306 -8.998 1.00 96.19 81 GLN A C 1
ATOM 696 O O . GLN A 1 81 ? 26.906 16.778 -9.848 1.00 96.19 81 GLN A O 1
ATOM 701 N N . HIS A 1 82 ? 26.459 15.202 -8.310 1.00 94.88 82 HIS A N 1
ATOM 702 C CA . HIS A 1 82 ? 27.709 14.463 -8.516 1.00 94.88 82 HIS A CA 1
ATOM 703 C C . HIS A 1 82 ? 27.840 13.918 -9.940 1.00 94.88 82 HIS A C 1
ATOM 705 O O . HIS A 1 82 ? 28.886 14.071 -10.565 1.00 94.88 82 HIS A O 1
ATOM 711 N N . ILE A 1 83 ? 26.771 13.325 -10.477 1.00 94.12 83 ILE A N 1
ATOM 712 C CA . ILE A 1 83 ? 26.750 12.819 -11.854 1.00 94.12 83 ILE A CA 1
ATOM 713 C C . ILE A 1 83 ? 27.006 13.959 -12.845 1.00 94.12 83 ILE A C 1
ATOM 715 O O . ILE A 1 83 ? 27.865 13.834 -13.714 1.00 94.12 83 ILE A O 1
ATOM 719 N N . THR A 1 84 ? 26.307 15.084 -12.683 1.00 93.06 84 THR A N 1
ATOM 720 C CA . THR A 1 84 ? 26.461 16.265 -13.547 1.00 93.06 84 THR A CA 1
ATOM 721 C C . THR A 1 84 ? 27.893 16.795 -13.518 1.00 93.06 84 THR A C 1
ATOM 723 O O . THR A 1 84 ? 28.472 17.061 -14.568 1.00 93.06 84 THR A O 1
ATOM 726 N N . LYS A 1 85 ? 28.492 16.884 -12.326 1.00 96.56 85 LYS A N 1
ATOM 727 C CA . LYS A 1 85 ? 29.882 17.311 -12.154 1.00 96.56 85 LYS A CA 1
ATOM 728 C C . LYS A 1 85 ? 30.860 16.369 -12.865 1.00 96.56 85 LYS A C 1
ATOM 730 O O . LYS A 1 85 ? 31.708 16.837 -13.616 1.00 96.56 85 LYS A O 1
ATOM 735 N N . ASN A 1 86 ? 30.696 15.055 -12.707 1.00 96.12 86 ASN A N 1
ATOM 736 C CA . ASN A 1 86 ? 31.549 14.068 -13.377 1.00 96.12 86 ASN A CA 1
ATOM 737 C C . ASN A 1 86 ? 31.443 14.158 -14.909 1.00 96.12 86 ASN A C 1
ATOM 739 O O . ASN A 1 86 ? 32.442 14.007 -15.607 1.00 96.12 86 ASN A O 1
ATOM 743 N N . TYR A 1 87 ? 30.244 14.412 -15.447 1.00 91.12 87 TYR A N 1
ATOM 744 C CA . TYR A 1 87 ? 30.072 14.634 -16.886 1.00 91.12 87 TYR A CA 1
ATOM 745 C C . TYR A 1 87 ? 30.843 15.867 -17.372 1.00 91.12 87 TYR A C 1
ATOM 747 O O . TYR A 1 87 ? 31.534 15.775 -18.384 1.00 91.12 87 TYR A O 1
ATOM 755 N N . GLN A 1 88 ? 30.783 16.979 -16.635 1.00 94.19 88 GLN A N 1
ATOM 756 C CA . GLN A 1 88 ? 31.522 18.203 -16.967 1.00 94.19 88 GLN A CA 1
ATOM 757 C C . GLN A 1 88 ? 33.045 17.998 -16.904 1.00 94.19 88 GLN A C 1
ATOM 759 O O . GLN A 1 88 ? 33.764 18.453 -17.791 1.00 94.19 88 GLN A O 1
ATOM 764 N N . GLU A 1 89 ? 33.545 17.285 -15.892 1.00 93.56 89 GLU A N 1
ATOM 765 C CA . GLU A 1 89 ? 34.976 16.974 -15.757 1.00 93.56 89 GLU A CA 1
ATOM 766 C C . GLU A 1 89 ? 35.481 16.089 -16.908 1.00 93.56 89 GLU A C 1
ATOM 768 O O . GLU A 1 89 ? 36.542 16.351 -17.477 1.00 93.56 89 GLU A O 1
ATOM 773 N N . ASN A 1 90 ? 34.699 15.084 -17.309 1.00 93.50 90 ASN A N 1
ATOM 774 C CA . ASN A 1 90 ? 35.042 14.215 -18.437 1.00 93.50 90 ASN A CA 1
ATOM 775 C C . ASN A 1 90 ? 35.042 14.969 -19.779 1.00 93.50 90 ASN A C 1
ATOM 777 O O . ASN A 1 90 ? 35.906 14.725 -20.622 1.00 93.50 90 ASN A O 1
ATOM 781 N N . GLU A 1 91 ? 34.107 15.901 -19.983 1.00 91.69 91 GLU A N 1
ATOM 782 C CA . GLU A 1 91 ? 34.064 16.746 -21.183 1.00 91.69 91 GLU A CA 1
ATOM 783 C C . GLU A 1 91 ? 35.300 17.658 -21.274 1.00 91.69 91 GLU A C 1
ATOM 785 O O . GLU A 1 91 ? 35.928 17.761 -22.330 1.00 91.69 91 GLU A O 1
ATOM 790 N N . GLN A 1 92 ? 35.724 18.244 -20.150 1.00 89.19 92 GLN A N 1
ATOM 791 C CA . GLN A 1 92 ? 36.955 19.038 -20.077 1.00 89.19 92 GLN A CA 1
ATOM 792 C C . GLN A 1 92 ? 38.209 18.200 -20.369 1.00 89.19 92 GLN A C 1
ATOM 794 O O . GLN A 1 92 ? 39.083 18.640 -21.116 1.00 89.19 92 GLN A O 1
ATOM 799 N N . GLN A 1 93 ? 38.296 16.976 -19.838 1.00 88.94 93 GLN A N 1
ATOM 800 C CA . GLN A 1 93 ? 39.413 16.065 -20.120 1.00 88.94 93 GLN A CA 1
ATOM 801 C C . GLN A 1 93 ? 39.472 15.659 -21.600 1.00 88.94 93 GLN A C 1
ATOM 803 O O . GLN A 1 93 ? 40.553 15.658 -22.191 1.00 88.94 93 GLN A O 1
ATOM 808 N N . SER A 1 94 ? 38.320 15.374 -22.219 1.00 85.19 94 SER A N 1
ATOM 809 C CA . SER A 1 94 ? 38.231 15.060 -23.650 1.00 85.19 94 SER A CA 1
ATOM 810 C C . SER A 1 94 ? 38.715 16.224 -24.519 1.00 85.19 94 SER A C 1
ATOM 812 O O . SER A 1 94 ? 39.501 16.022 -25.446 1.00 85.19 94 SER A O 1
ATOM 814 N N . ASN A 1 95 ? 38.301 17.453 -24.199 1.00 81.06 95 ASN A N 1
ATOM 815 C CA . ASN A 1 95 ? 38.716 18.643 -24.944 1.00 81.06 95 ASN A CA 1
ATOM 816 C C . ASN A 1 95 ? 40.224 18.918 -24.806 1.00 81.06 95 ASN A C 1
ATOM 818 O O . ASN A 1 95 ? 40.881 19.236 -25.798 1.00 81.06 95 ASN A O 1
ATOM 822 N N . ASN A 1 96 ? 40.802 18.704 -23.620 1.00 80.12 96 ASN A N 1
ATOM 823 C CA . ASN A 1 96 ? 42.242 18.872 -23.391 1.00 80.12 96 ASN A CA 1
ATOM 824 C C . ASN A 1 96 ? 43.095 17.800 -24.106 1.00 80.12 96 ASN A C 1
ATOM 826 O O . ASN A 1 96 ? 44.201 18.091 -24.572 1.00 80.12 96 ASN A O 1
ATOM 830 N N . SER A 1 97 ? 42.590 16.567 -24.240 1.00 79.44 97 SER A N 1
ATOM 831 C CA . SER A 1 97 ? 43.282 15.487 -24.964 1.00 79.44 97 SER A CA 1
ATOM 832 C C . SER A 1 97 ? 43.326 15.719 -26.479 1.00 79.44 97 SER A C 1
ATOM 834 O O . SER A 1 97 ? 44.300 15.328 -27.127 1.00 79.44 97 SER A O 1
ATOM 836 N N . LEU A 1 98 ? 42.291 16.350 -27.044 1.00 66.44 98 LEU A N 1
ATOM 837 C CA . LEU A 1 98 ? 42.189 16.612 -28.482 1.00 66.44 98 LEU A CA 1
ATOM 838 C C . LEU A 1 98 ? 43.231 17.640 -28.957 1.00 66.44 98 LEU A C 1
ATOM 840 O O . LEU A 1 98 ? 43.762 17.510 -30.053 1.00 66.44 98 LEU A O 1
ATOM 844 N N . TRP A 1 99 ? 43.575 18.616 -28.113 1.00 61.88 99 TRP A N 1
ATOM 845 C CA . TRP A 1 99 ? 44.562 19.657 -28.435 1.00 61.88 99 TRP A CA 1
ATOM 846 C C . TRP A 1 99 ? 46.010 19.227 -28.160 1.00 61.88 99 TRP A C 1
ATOM 848 O O . TRP A 1 99 ? 46.938 19.798 -28.719 1.00 61.88 99 TRP A O 1
ATOM 858 N N . SER A 1 100 ? 46.222 18.191 -27.340 1.00 57.66 100 SER A N 1
ATOM 859 C CA . SER A 1 100 ? 47.569 17.682 -27.022 1.00 57.66 100 SER A CA 1
ATOM 860 C C . SER A 1 100 ? 48.100 16.661 -28.043 1.00 57.66 100 SER A C 1
ATOM 862 O O . SER A 1 100 ? 49.225 16.188 -27.904 1.00 57.66 100 SER A O 1
ATOM 864 N N . SER A 1 101 ? 47.306 16.310 -29.063 1.00 52.06 101 SER A N 1
ATOM 865 C CA . SER A 1 101 ? 47.618 15.253 -30.041 1.00 52.06 101 SER A CA 1
ATOM 866 C C . SER A 1 101 ? 47.894 15.789 -31.452 1.00 52.06 101 SER A C 1
ATOM 868 O O . SER A 1 101 ? 47.639 15.101 -32.439 1.00 52.06 101 SER A O 1
ATOM 870 N N . GLU A 1 102 ? 48.439 17.002 -31.575 1.00 47.19 102 GLU A N 1
ATOM 871 C CA . GLU A 1 102 ? 48.974 17.527 -32.840 1.00 47.19 102 GLU A CA 1
ATOM 872 C C . GLU A 1 102 ? 50.346 16.884 -33.143 1.00 47.19 102 GLU A C 1
ATOM 874 O O . GLU A 1 102 ? 51.386 17.531 -33.228 1.00 47.19 102 GLU A O 1
ATOM 879 N N . THR A 1 103 ? 50.367 15.552 -33.251 1.00 53.25 103 THR A N 1
ATOM 880 C CA . THR A 1 103 ? 51.522 14.759 -33.674 1.00 53.25 103 THR A CA 1
ATOM 881 C C . THR A 1 103 ? 51.299 14.245 -35.093 1.00 53.25 103 THR A C 1
ATOM 883 O O . THR A 1 103 ? 50.544 13.313 -35.340 1.00 53.25 103 THR A O 1
ATOM 886 N N . VAL A 1 104 ? 51.982 14.909 -36.029 1.00 55.75 104 VAL A N 1
ATOM 8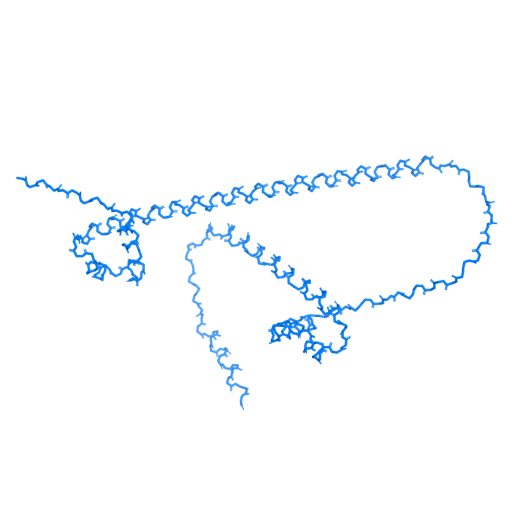87 C CA . VAL A 1 104 ? 52.546 14.392 -37.288 1.00 55.75 104 VAL A CA 1
ATOM 888 C C . VAL A 1 104 ? 51.791 13.204 -37.907 1.00 55.75 104 VAL A C 1
ATOM 890 O O . VAL A 1 104 ? 52.088 12.038 -37.654 1.00 55.75 104 VAL A O 1
ATOM 893 N N . ILE A 1 105 ? 50.862 13.515 -38.813 1.00 47.69 105 ILE A N 1
ATOM 894 C CA . ILE A 1 105 ? 50.256 12.545 -39.729 1.00 47.69 105 ILE A CA 1
ATOM 895 C C . ILE A 1 105 ? 51.327 12.114 -40.747 1.00 47.69 105 ILE A C 1
ATOM 897 O O . ILE A 1 105 ? 51.491 12.741 -41.793 1.00 47.69 105 ILE A O 1
ATOM 901 N N . THR A 1 106 ? 52.073 11.041 -40.472 1.00 49.28 106 THR A N 1
ATOM 902 C CA . THR A 1 106 ? 52.797 10.303 -41.518 1.00 49.28 106 THR A CA 1
ATOM 903 C C . THR A 1 106 ? 51.897 9.216 -42.090 1.00 49.28 106 THR A C 1
ATOM 905 O O . THR A 1 106 ? 51.665 8.162 -41.499 1.00 49.28 106 THR A O 1
ATOM 908 N N . ASN A 1 107 ? 51.391 9.512 -43.287 1.00 49.75 107 ASN A N 1
ATOM 909 C CA . ASN A 1 107 ? 50.705 8.608 -44.204 1.00 49.75 107 ASN A CA 1
ATOM 910 C C . ASN A 1 107 ? 51.428 7.251 -44.289 1.00 49.75 107 ASN A C 1
ATOM 912 O O . ASN A 1 107 ? 52.434 7.127 -44.985 1.00 49.75 107 ASN A O 1
ATOM 916 N N . THR A 1 108 ? 50.903 6.224 -43.617 1.00 50.44 108 THR A N 1
ATOM 917 C CA . THR A 1 108 ? 51.335 4.839 -43.836 1.00 50.44 108 THR A CA 1
ATOM 918 C C . THR A 1 108 ? 50.130 4.007 -44.242 1.00 50.44 108 THR A C 1
ATOM 920 O O . THR A 1 108 ? 49.248 3.674 -43.456 1.00 50.44 108 THR A O 1
ATOM 923 N N . ASN A 1 109 ? 50.108 3.750 -45.543 1.00 51.28 109 ASN A N 1
ATOM 924 C CA . ASN A 1 109 ? 49.077 3.088 -46.313 1.00 51.28 109 ASN A CA 1
ATOM 925 C C . ASN A 1 109 ? 49.162 1.567 -46.080 1.00 51.28 109 ASN A C 1
ATOM 927 O O . ASN A 1 109 ? 49.987 0.894 -46.696 1.00 51.28 109 ASN A O 1
ATOM 931 N N . HIS A 1 110 ? 48.336 1.019 -45.185 1.00 47.28 110 HIS A N 1
ATOM 932 C CA . HIS A 1 110 ? 48.189 -0.429 -45.008 1.00 47.28 110 HIS A CA 1
ATOM 933 C C . HIS A 1 110 ? 46.774 -0.882 -45.377 1.00 47.28 110 HIS A C 1
ATOM 935 O O . HIS A 1 110 ? 45.849 -0.880 -44.567 1.00 47.28 110 HIS A O 1
ATOM 941 N N . ASN A 1 111 ? 46.643 -1.319 -46.631 1.00 53.12 111 ASN A N 1
ATOM 942 C CA . ASN A 1 111 ? 45.516 -2.090 -47.144 1.00 53.12 111 ASN A CA 1
ATOM 943 C C . ASN A 1 111 ? 45.487 -3.474 -46.475 1.00 53.12 111 ASN A C 1
ATOM 945 O O . ASN A 1 111 ? 46.138 -4.407 -46.942 1.00 53.12 111 ASN A O 1
ATOM 949 N N . SER A 1 112 ? 44.726 -3.611 -45.389 1.00 51.62 112 SER A N 1
ATOM 950 C CA . SER A 1 112 ? 44.350 -4.911 -44.827 1.00 51.62 112 SER A CA 1
ATOM 951 C C . SER A 1 112 ? 42.895 -5.200 -45.186 1.00 51.62 112 SER A C 1
ATOM 953 O O . SER A 1 112 ? 41.961 -4.621 -44.630 1.00 51.62 112 SER A O 1
ATOM 955 N N . VAL A 1 113 ? 42.721 -6.061 -46.188 1.00 52.00 113 VAL A N 1
ATOM 956 C CA . VAL A 1 113 ? 41.432 -6.534 -46.698 1.00 52.00 113 VAL A CA 1
ATOM 957 C C . VAL A 1 113 ? 40.828 -7.481 -45.661 1.00 52.00 113 VAL A C 1
ATOM 959 O O . VAL A 1 113 ? 41.101 -8.679 -45.647 1.00 52.00 113 VAL A O 1
ATOM 962 N N . HIS A 1 114 ? 40.030 -6.924 -44.751 1.00 50.75 114 HIS A N 1
ATOM 963 C CA . HIS A 1 114 ? 39.249 -7.697 -43.794 1.00 50.75 114 HIS A CA 1
ATOM 964 C C . HIS A 1 114 ? 37.980 -8.220 -44.493 1.00 50.75 114 HIS A C 1
ATOM 966 O O . HIS A 1 114 ? 37.254 -7.423 -45.092 1.00 50.75 114 HIS A O 1
ATOM 972 N N . PRO A 1 115 ? 37.685 -9.532 -44.448 1.00 55.19 115 PRO A N 1
ATOM 973 C CA . PRO A 1 115 ? 36.515 -10.087 -45.112 1.00 55.19 115 PRO A CA 1
ATOM 974 C C . PRO A 1 115 ? 35.219 -9.534 -44.509 1.00 55.19 115 PRO A C 1
ATOM 976 O O . PRO A 1 115 ? 35.034 -9.471 -43.292 1.00 55.19 115 PRO A O 1
ATOM 979 N N . ASP A 1 116 ? 34.353 -9.138 -45.433 1.00 53.97 116 ASP A N 1
ATOM 980 C CA . ASP A 1 116 ? 33.074 -8.443 -45.338 1.00 53.97 116 ASP A CA 1
ATOM 981 C C . ASP A 1 116 ? 32.096 -9.087 -44.327 1.00 53.97 116 ASP A C 1
ATOM 983 O O . ASP A 1 116 ? 31.189 -9.849 -44.669 1.00 53.97 116 ASP A O 1
ATOM 987 N N . ASN A 1 117 ? 32.271 -8.790 -43.037 1.00 56.44 117 ASN A N 1
ATOM 988 C CA . ASN A 1 117 ? 31.379 -9.239 -41.969 1.00 56.44 117 ASN A CA 1
ATOM 989 C C . ASN A 1 117 ? 30.175 -8.287 -41.897 1.00 56.44 117 ASN A C 1
ATOM 991 O O . ASN A 1 117 ? 30.053 -7.465 -40.985 1.00 56.44 117 ASN A O 1
ATOM 995 N N . LYS A 1 118 ? 29.293 -8.370 -42.904 1.00 62.06 118 LYS A N 1
ATOM 996 C CA . LYS A 1 118 ? 28.017 -7.640 -42.969 1.00 62.06 118 LYS A CA 1
ATOM 997 C C . LYS A 1 118 ? 27.159 -8.012 -41.756 1.00 62.06 118 LYS A C 1
ATOM 999 O O . LYS A 1 118 ? 26.354 -8.945 -41.808 1.00 62.06 118 LYS A O 1
ATOM 1004 N N . LYS A 1 119 ? 27.338 -7.288 -40.644 1.00 65.81 119 LYS A N 1
ATOM 1005 C CA . LYS A 1 119 ? 26.434 -7.289 -39.490 1.00 65.81 119 LYS A CA 1
ATOM 1006 C C . LYS A 1 119 ? 25.055 -6.926 -40.020 1.00 65.81 119 LYS A C 1
ATOM 1008 O O . LYS A 1 119 ? 24.764 -5.763 -40.264 1.00 65.81 119 LYS A O 1
ATOM 1013 N N . LYS A 1 120 ? 24.217 -7.938 -40.233 1.00 68.06 120 LYS A N 1
ATOM 1014 C CA . LYS A 1 120 ? 22.800 -7.736 -40.515 1.00 68.06 120 LYS A CA 1
ATOM 1015 C C . LYS A 1 120 ? 22.230 -7.006 -39.306 1.00 68.06 120 LYS A C 1
ATOM 1017 O O . LYS A 1 120 ? 22.101 -7.611 -38.239 1.00 68.06 120 LYS A O 1
ATOM 1022 N N . GLU A 1 121 ? 21.967 -5.712 -39.453 1.00 69.31 121 GLU A N 1
ATOM 1023 C CA . GLU A 1 121 ? 21.204 -4.941 -38.483 1.00 69.31 121 GLU A CA 1
ATOM 1024 C C . GLU A 1 121 ? 19.889 -5.682 -38.268 1.00 69.31 121 GLU A C 1
ATOM 1026 O O . GLU A 1 121 ? 19.043 -5.790 -39.158 1.00 69.31 121 GLU A O 1
ATOM 1031 N N . ARG A 1 122 ? 19.757 -6.315 -37.102 1.00 72.50 122 ARG A N 1
ATOM 1032 C CA . ARG A 1 122 ? 18.512 -6.972 -36.732 1.00 72.50 122 ARG A CA 1
ATOM 1033 C C . ARG A 1 122 ? 17.536 -5.847 -36.435 1.00 72.50 122 ARG A C 1
ATOM 1035 O O . ARG A 1 122 ? 17.628 -5.233 -35.376 1.00 72.50 122 ARG A O 1
ATOM 1042 N N . ALA A 1 123 ? 16.647 -5.563 -37.383 1.00 78.62 123 ALA A N 1
ATOM 1043 C CA . ALA A 1 123 ? 15.545 -4.642 -37.172 1.00 78.62 123 ALA A CA 1
ATOM 1044 C C . ALA A 1 123 ? 14.775 -5.090 -35.920 1.00 78.62 123 ALA A C 1
ATOM 1046 O O . ALA A 1 123 ? 14.207 -6.185 -35.875 1.00 78.62 123 ALA A O 1
ATOM 1047 N N . TYR A 1 124 ? 14.834 -4.283 -34.863 1.00 86.50 124 TYR A N 1
ATOM 1048 C CA . TYR A 1 124 ? 14.112 -4.562 -33.630 1.00 86.50 124 TYR A CA 1
ATOM 1049 C C . TYR A 1 124 ? 12.620 -4.337 -33.872 1.00 86.50 124 TYR A C 1
ATOM 1051 O O . TYR A 1 124 ? 12.220 -3.282 -34.360 1.00 86.50 124 TYR A O 1
ATOM 1059 N N . HIS A 1 125 ? 11.791 -5.319 -33.506 1.00 93.69 125 HIS A N 1
ATOM 1060 C CA . HIS A 1 125 ? 10.336 -5.177 -33.586 1.00 93.69 125 HIS A CA 1
ATOM 1061 C C . HIS A 1 125 ? 9.851 -4.041 -32.680 1.00 93.69 125 HIS A C 1
ATOM 1063 O O . HIS A 1 125 ? 10.118 -4.045 -31.471 1.00 93.69 125 HIS A O 1
ATOM 1069 N N . HIS A 1 126 ? 9.104 -3.097 -33.250 1.00 95.25 126 HIS A N 1
ATOM 1070 C CA . HIS A 1 126 ? 8.478 -2.015 -32.503 1.00 95.25 126 HIS A CA 1
ATOM 1071 C C . HIS A 1 126 ? 7.093 -2.448 -32.012 1.00 95.25 126 HIS A C 1
ATOM 1073 O O . HIS A 1 126 ? 6.165 -2.609 -32.795 1.00 95.25 126 HIS A O 1
ATOM 1079 N N . TRP A 1 127 ? 6.960 -2.625 -30.699 1.00 96.44 127 TRP A N 1
ATOM 1080 C CA . TRP A 1 127 ? 5.713 -3.059 -30.069 1.00 96.44 127 TRP A CA 1
ATOM 1081 C C . TRP A 1 127 ? 4.643 -1.968 -30.090 1.00 96.44 127 TRP A C 1
ATOM 1083 O O . TRP A 1 127 ? 4.825 -0.930 -29.445 1.00 96.44 127 TRP A O 1
ATOM 1093 N N . THR A 1 128 ? 3.496 -2.239 -30.709 1.00 97.38 128 THR A N 1
ATOM 1094 C CA . THR A 1 128 ? 2.358 -1.311 -30.678 1.00 97.38 128 THR A CA 1
ATOM 1095 C C . THR A 1 128 ? 1.634 -1.334 -29.325 1.00 97.38 128 THR A C 1
ATOM 1097 O O . THR A 1 128 ? 1.881 -2.183 -28.452 1.00 97.38 128 THR A O 1
ATOM 1100 N N . LYS A 1 129 ? 0.726 -0.372 -29.109 1.00 94.75 129 LYS A N 1
ATOM 1101 C CA . LYS A 1 129 ? -0.093 -0.311 -27.887 1.00 94.75 129 LYS A CA 1
ATOM 1102 C C . LYS A 1 129 ? -1.062 -1.491 -27.823 1.00 94.75 129 LYS A C 1
ATOM 1104 O O . LYS A 1 129 ? -1.237 -2.078 -26.756 1.00 94.75 129 LYS A O 1
ATOM 1109 N N . GLU A 1 130 ? -1.631 -1.861 -28.963 1.00 96.75 130 GLU A N 1
ATOM 1110 C CA . GLU A 1 130 ? -2.573 -2.965 -29.133 1.00 96.75 130 GLU A CA 1
ATOM 1111 C C . GLU A 1 130 ? -1.890 -4.300 -28.821 1.00 96.75 130 GLU A C 1
ATOM 1113 O O . GLU A 1 130 ? -2.399 -5.075 -28.012 1.00 96.75 130 GLU A O 1
ATOM 1118 N N . GLU A 1 131 ? -0.689 -4.528 -29.364 1.00 97.31 131 GLU A N 1
ATOM 1119 C CA . GLU A 1 131 ? 0.124 -5.720 -29.086 1.00 97.31 131 GLU A CA 1
ATOM 1120 C C . GLU A 1 131 ? 0.511 -5.812 -27.606 1.00 97.31 131 GLU A C 1
ATOM 1122 O O . GLU A 1 131 ? 0.421 -6.873 -26.987 1.00 97.31 131 GLU A O 1
ATOM 1127 N N . THR A 1 132 ? 0.909 -4.683 -27.012 1.00 97.69 132 THR A N 1
ATOM 1128 C CA . THR A 1 132 ? 1.280 -4.605 -25.592 1.00 97.69 132 THR A CA 1
ATOM 1129 C C . THR A 1 132 ? 0.085 -4.946 -24.691 1.00 97.69 132 THR A C 1
ATOM 1131 O O . THR A 1 132 ? 0.228 -5.702 -23.725 1.00 97.69 132 THR A O 1
ATOM 1134 N N . LEU A 1 133 ? -1.106 -4.427 -25.012 1.00 96.00 133 LEU A N 1
ATOM 1135 C CA . LEU A 1 133 ? -2.341 -4.712 -24.282 1.00 96.00 133 LEU A CA 1
ATOM 1136 C C . LEU A 1 133 ? -2.776 -6.174 -24.452 1.00 96.00 133 LEU A C 1
ATOM 1138 O O . LEU A 1 133 ? -3.184 -6.812 -23.477 1.00 96.00 133 LEU A O 1
ATOM 1142 N N . LEU A 1 134 ? -2.672 -6.710 -25.669 1.00 97.56 134 LEU A N 1
ATOM 1143 C CA . LEU A 1 134 ? -2.999 -8.098 -25.979 1.00 97.56 134 LEU A CA 1
ATOM 1144 C C . LEU A 1 134 ? -2.079 -9.073 -25.236 1.00 97.56 134 LEU A C 1
ATOM 1146 O O . LEU A 1 134 ? -2.569 -10.032 -24.634 1.00 97.56 134 LEU A O 1
ATOM 1150 N N . LEU A 1 135 ? -0.771 -8.796 -25.200 1.00 97.94 135 LEU A N 1
ATOM 1151 C CA . LEU A 1 135 ? 0.193 -9.556 -24.406 1.00 97.94 135 LEU A CA 1
ATOM 1152 C C . LEU A 1 135 ? -0.197 -9.554 -22.926 1.00 97.94 135 LEU A C 1
ATOM 1154 O O . LEU A 1 135 ? -0.296 -10.616 -22.314 1.00 97.94 135 LEU A O 1
ATOM 1158 N N . TYR A 1 136 ? -0.471 -8.378 -22.356 1.00 97.81 136 TYR A N 1
ATOM 1159 C CA . TYR A 1 136 ? -0.847 -8.257 -20.948 1.00 97.81 136 TYR A CA 1
ATOM 1160 C C . TYR A 1 136 ? -2.110 -9.065 -20.613 1.00 97.81 136 TYR A C 1
ATOM 1162 O O . TYR A 1 136 ? -2.094 -9.862 -19.674 1.00 97.81 136 TYR A O 1
ATOM 1170 N N . LYS A 1 137 ? -3.185 -8.918 -21.401 1.00 97.56 137 LYS A N 1
ATOM 1171 C CA . LYS A 1 137 ? -4.446 -9.652 -21.197 1.00 97.56 137 LYS A CA 1
ATOM 1172 C C . LYS A 1 137 ? -4.255 -11.164 -21.305 1.00 97.56 137 LYS A C 1
ATOM 1174 O O . LYS A 1 137 ? -4.766 -11.905 -20.469 1.00 97.56 137 LYS A O 1
ATOM 1179 N N . THR A 1 138 ? -3.497 -11.619 -22.299 1.00 97.94 138 THR A N 1
ATOM 1180 C CA . THR A 1 138 ? -3.234 -13.047 -22.525 1.00 97.94 138 THR A CA 1
ATOM 1181 C C . THR A 1 138 ? -2.418 -13.656 -21.384 1.00 97.94 138 THR A C 1
ATOM 1183 O O . THR A 1 138 ? -2.745 -14.740 -20.902 1.00 97.94 138 THR A O 1
ATOM 1186 N N . VAL A 1 139 ? -1.394 -12.949 -20.897 1.00 98.06 139 VAL A N 1
ATOM 1187 C CA . VAL A 1 139 ? -0.574 -13.400 -19.762 1.00 98.06 139 VAL A CA 1
ATOM 1188 C C . VAL A 1 139 ? -1.397 -13.467 -18.470 1.00 98.06 139 VAL A C 1
ATOM 1190 O O . VAL A 1 139 ? -1.290 -14.454 -17.741 1.00 98.06 139 VAL A O 1
ATOM 1193 N N . GLN A 1 140 ? -2.263 -12.474 -18.220 1.00 97.06 140 GLN A N 1
ATOM 1194 C CA . GLN A 1 140 ? -3.190 -12.472 -17.080 1.00 97.06 140 GLN A CA 1
ATOM 1195 C C . GLN A 1 140 ? -4.188 -13.636 -17.153 1.00 97.06 140 GLN A C 1
ATOM 1197 O O . GLN A 1 140 ? -4.333 -14.387 -16.190 1.00 97.06 140 GLN A O 1
ATOM 1202 N N . LYS A 1 141 ? -4.822 -13.840 -18.317 1.00 97.88 1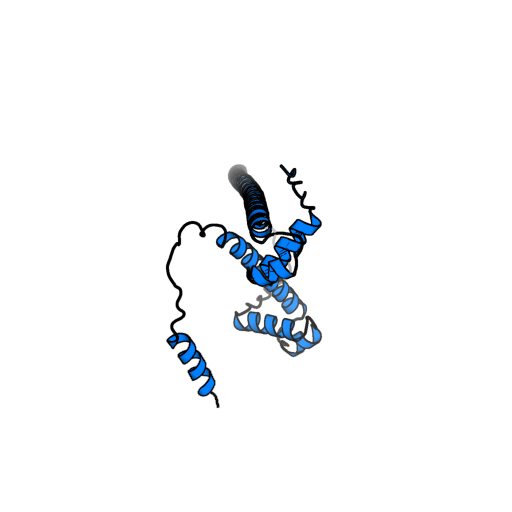41 LYS A N 1
ATOM 1203 C CA . LYS A 1 141 ? -5.791 -14.924 -18.545 1.00 97.88 141 LYS A CA 1
ATOM 1204 C C . LYS A 1 141 ? -5.177 -16.305 -18.297 1.00 97.88 141 LYS A C 1
ATOM 1206 O O . LYS A 1 141 ? -5.801 -17.146 -17.661 1.00 97.88 141 LYS A O 1
ATOM 1211 N N . ASN A 1 142 ? -3.947 -16.519 -18.760 1.00 97.38 142 ASN A N 1
ATOM 1212 C CA . ASN A 1 142 ? -3.267 -17.813 -18.690 1.00 97.38 142 ASN A CA 1
ATOM 1213 C C . ASN A 1 142 ? -2.348 -17.968 -17.463 1.00 97.38 142 ASN A C 1
ATOM 1215 O O . ASN A 1 142 ? -1.574 -18.922 -17.413 1.00 97.38 142 ASN A O 1
ATOM 1219 N N . ARG A 1 143 ? -2.395 -17.045 -16.485 1.00 94.94 143 ARG A N 1
ATOM 1220 C CA . ARG A 1 143 ? -1.587 -17.069 -15.245 1.00 94.94 143 ARG A CA 1
ATOM 1221 C C . ARG A 1 143 ? -0.093 -17.344 -15.490 1.00 94.94 143 ARG A C 1
ATOM 1223 O O . ARG A 1 143 ? 0.505 -18.189 -14.830 1.00 94.94 143 ARG A O 1
ATOM 1230 N N . ASN A 1 144 ? 0.510 -16.641 -16.450 1.00 93.44 144 ASN A N 1
ATOM 1231 C CA . ASN A 1 144 ? 1.910 -16.824 -16.873 1.00 93.44 144 ASN A CA 1
ATOM 1232 C C . ASN A 1 144 ? 2.250 -18.201 -17.488 1.00 93.44 144 ASN A C 1
ATOM 1234 O O . ASN A 1 144 ? 3.428 -18.548 -17.586 1.00 93.44 144 ASN A O 1
ATOM 1238 N N . ASN A 1 145 ? 1.271 -18.988 -17.949 1.00 97.88 145 ASN A N 1
ATOM 1239 C CA . ASN A 1 145 ? 1.548 -20.179 -18.753 1.00 97.88 145 ASN A CA 1
ATOM 1240 C C . ASN A 1 145 ? 2.029 -19.777 -20.158 1.00 97.88 145 ASN A C 1
ATOM 1242 O O . ASN A 1 145 ? 1.243 -19.606 -21.091 1.00 97.88 145 ASN A O 1
ATOM 1246 N N . TRP A 1 146 ? 3.345 -19.628 -20.307 1.00 97.50 146 TRP A N 1
ATOM 1247 C CA . TRP A 1 146 ? 3.968 -19.123 -21.529 1.00 97.50 146 TRP A CA 1
ATOM 1248 C C . TRP A 1 146 ? 3.734 -19.986 -22.771 1.00 97.50 146 TRP A C 1
ATOM 1250 O O . TRP A 1 146 ? 3.749 -19.449 -23.875 1.00 97.50 146 TRP A O 1
ATOM 1260 N N . LYS A 1 147 ? 3.462 -21.289 -22.613 1.00 98.00 147 LYS A N 1
ATOM 1261 C CA . LYS A 1 147 ? 3.126 -22.159 -23.750 1.00 98.00 147 LYS A CA 1
ATOM 1262 C C . LYS A 1 147 ? 1.814 -21.721 -24.404 1.00 98.00 147 LYS A C 1
ATOM 1264 O O . LYS A 1 147 ? 1.749 -21.604 -25.623 1.00 98.00 147 LYS A O 1
ATOM 1269 N N . GLU A 1 148 ? 0.798 -21.412 -23.600 1.00 98.06 148 GLU A N 1
ATOM 1270 C CA . GLU A 1 148 ? -0.495 -20.917 -24.093 1.00 98.06 148 GLU A CA 1
ATOM 1271 C C . GLU A 1 148 ? -0.402 -19.472 -24.601 1.00 98.06 148 GLU A C 1
ATOM 1273 O O . GLU A 1 148 ? -1.040 -19.113 -25.587 1.00 98.06 148 GLU A O 1
ATOM 1278 N N . VAL A 1 149 ? 0.448 -18.644 -23.984 1.00 98.00 149 VAL A N 1
ATOM 1279 C CA . VAL A 1 149 ? 0.700 -17.273 -24.462 1.00 98.00 149 VAL A CA 1
ATOM 1280 C C . VAL A 1 149 ? 1.357 -17.282 -25.847 1.00 98.00 149 VAL A C 1
ATOM 1282 O O . VAL A 1 149 ? 0.939 -16.521 -26.713 1.00 98.00 149 VAL A O 1
ATOM 1285 N N . MET A 1 150 ? 2.336 -18.161 -26.087 1.00 98.19 150 MET A N 1
ATOM 1286 C CA . MET A 1 150 ? 2.964 -18.307 -27.405 1.00 98.19 150 MET A CA 1
ATOM 1287 C C . MET A 1 150 ? 1.987 -18.808 -28.470 1.00 98.19 150 MET A C 1
ATOM 1289 O O . MET A 1 150 ? 2.050 -18.343 -29.602 1.00 98.19 150 MET A O 1
ATOM 1293 N N . LYS A 1 151 ? 1.062 -19.714 -28.122 1.00 98.06 151 LYS A N 1
ATOM 1294 C CA . LYS A 1 151 ? 0.008 -20.154 -29.054 1.00 98.06 151 LYS A CA 1
ATOM 1295 C C . LYS A 1 151 ? -0.892 -18.996 -29.494 1.00 98.06 151 LYS A C 1
ATOM 1297 O O . LYS A 1 151 ? -1.314 -18.963 -30.642 1.00 98.06 151 LYS A O 1
ATOM 1302 N N . ALA A 1 152 ? -1.174 -18.055 -28.594 1.00 97.06 152 ALA A N 1
ATOM 1303 C CA . ALA A 1 152 ? -1.991 -16.878 -28.887 1.00 97.06 152 ALA A CA 1
ATOM 1304 C C . ALA A 1 152 ? -1.226 -15.756 -29.618 1.00 97.06 152 ALA A C 1
ATOM 1306 O O . ALA A 1 152 ? -1.850 -14.908 -30.251 1.00 97.06 152 ALA A O 1
ATOM 1307 N N . LEU A 1 153 ? 0.106 -15.733 -29.518 1.00 97.50 153 LEU A N 1
ATOM 1308 C CA . LEU A 1 153 ? 0.986 -14.721 -30.114 1.00 97.50 153 LEU A CA 1
ATOM 1309 C C . LEU A 1 153 ? 2.159 -15.385 -30.858 1.00 97.50 153 LEU A C 1
ATOM 1311 O O . LEU A 1 153 ? 3.317 -15.220 -30.457 1.00 97.50 153 LEU A O 1
ATOM 1315 N N . PRO A 1 154 ? 1.882 -16.155 -31.927 1.00 97.75 154 PRO A N 1
ATOM 1316 C CA . PRO A 1 154 ? 2.889 -16.982 -32.592 1.00 97.75 154 PRO A CA 1
ATOM 1317 C C . PRO A 1 154 ? 3.956 -16.174 -33.346 1.00 97.75 154 PRO A C 1
ATOM 1319 O O . PRO A 1 154 ? 5.018 -16.706 -33.657 1.00 97.75 154 PRO A O 1
ATOM 1322 N N . GLN A 1 155 ? 3.705 -14.893 -33.627 1.00 96.81 155 GLN A N 1
ATOM 1323 C CA . GLN A 1 155 ? 4.633 -14.006 -34.333 1.00 96.81 155 GLN A CA 1
ATOM 1324 C C . GLN A 1 155 ? 5.841 -13.572 -33.486 1.00 96.81 155 GLN A C 1
ATOM 1326 O O . GLN A 1 155 ? 6.796 -13.006 -34.016 1.00 96.81 155 GLN A O 1
ATOM 1331 N N . PHE A 1 156 ? 5.812 -13.821 -32.174 1.00 97.44 156 PHE A N 1
ATOM 1332 C CA . PHE A 1 156 ? 6.867 -13.419 -31.252 1.00 97.44 156 PHE A CA 1
ATOM 1333 C C . PHE A 1 156 ? 7.547 -14.627 -30.622 1.00 97.44 156 PHE A C 1
ATOM 1335 O O . PHE A 1 156 ? 6.913 -15.597 -30.209 1.00 97.44 156 PHE A O 1
ATOM 1342 N N . SER A 1 157 ? 8.866 -14.535 -30.470 1.00 96.62 157 SER A N 1
ATOM 1343 C CA . SER A 1 157 ? 9.614 -15.531 -29.707 1.00 96.62 157 SER A CA 1
ATOM 1344 C C . SER A 1 157 ? 9.293 -15.434 -28.212 1.00 96.62 157 SER A C 1
ATOM 1346 O O . SER A 1 157 ? 9.038 -14.348 -27.684 1.00 96.62 157 SER A O 1
ATOM 1348 N N . LEU A 1 158 ? 9.393 -16.562 -27.500 1.00 97.62 158 LEU A N 1
ATOM 1349 C CA . LEU A 1 158 ? 9.198 -16.628 -26.047 1.00 97.62 158 LEU A CA 1
ATOM 1350 C C . LEU A 1 158 ? 9.980 -15.539 -25.299 1.00 97.62 158 LEU A C 1
ATOM 1352 O O . LEU A 1 158 ? 9.440 -14.858 -24.428 1.00 97.62 158 LEU A O 1
ATOM 1356 N N . LEU A 1 159 ? 11.245 -15.354 -25.679 1.00 96.44 159 LEU A N 1
ATOM 1357 C CA . LEU A 1 159 ? 12.140 -14.393 -25.046 1.00 96.44 159 LEU A CA 1
ATOM 1358 C C . LEU A 1 159 ? 11.670 -12.946 -25.257 1.00 96.44 159 LEU A C 1
ATOM 1360 O O . LEU A 1 159 ? 11.705 -12.148 -24.324 1.00 96.44 159 LEU A O 1
ATOM 1364 N N . GLN A 1 160 ? 11.185 -12.602 -26.454 1.00 96.25 160 GLN A N 1
ATOM 1365 C CA . GLN A 1 160 ? 10.620 -11.275 -26.724 1.00 96.25 160 GLN A CA 1
ATOM 1366 C C . GLN A 1 160 ? 9.367 -11.017 -25.883 1.00 96.25 160 GLN A C 1
ATOM 1368 O O . GLN A 1 160 ? 9.240 -9.936 -25.305 1.00 96.25 160 GLN A O 1
ATOM 1373 N N . LEU A 1 161 ? 8.476 -12.010 -25.775 1.00 98.00 161 LEU A N 1
ATOM 1374 C CA . LEU A 1 161 ? 7.259 -11.922 -24.964 1.00 98.00 161 LEU A CA 1
ATOM 1375 C C . LEU A 1 161 ? 7.590 -11.695 -23.482 1.00 98.00 161 LEU A C 1
ATOM 1377 O O . LEU A 1 161 ? 7.052 -10.779 -22.858 1.00 98.00 161 LEU A O 1
ATOM 1381 N N . GLN A 1 162 ? 8.512 -12.488 -22.931 1.00 97.62 162 GLN A N 1
ATOM 1382 C CA . GLN A 1 162 ? 8.943 -12.378 -21.536 1.00 97.62 162 GLN A CA 1
ATOM 1383 C C . GLN A 1 162 ? 9.608 -11.028 -21.255 1.00 97.62 162 GLN A C 1
ATOM 1385 O O . GLN A 1 162 ? 9.221 -10.334 -20.312 1.00 97.62 162 GLN A O 1
ATOM 1390 N N . ASN A 1 163 ? 10.551 -10.614 -22.105 1.00 96.62 163 ASN A N 1
ATOM 1391 C CA . ASN A 1 163 ? 11.244 -9.335 -21.958 1.00 96.62 163 ASN A CA 1
ATOM 1392 C C . ASN A 1 163 ? 10.263 -8.161 -22.007 1.00 96.62 163 ASN A C 1
ATOM 1394 O O . ASN A 1 163 ? 10.305 -7.276 -21.147 1.00 96.62 163 ASN A O 1
ATOM 1398 N N . LYS A 1 164 ? 9.329 -8.172 -22.965 1.00 97.50 164 LYS A N 1
ATOM 1399 C CA . LYS A 1 164 ? 8.306 -7.132 -23.066 1.00 97.50 164 LYS A CA 1
ATOM 1400 C C . LYS A 1 164 ? 7.402 -7.115 -21.834 1.00 97.50 164 LYS A C 1
ATOM 1402 O O . LYS A 1 164 ? 7.138 -6.038 -21.302 1.00 97.50 164 LYS A O 1
ATOM 1407 N N . TYR A 1 165 ? 6.969 -8.273 -21.339 1.00 97.81 165 TYR A N 1
ATOM 1408 C CA . TYR A 1 165 ? 6.116 -8.353 -20.153 1.00 97.81 165 TYR A CA 1
ATOM 1409 C C . TYR A 1 165 ? 6.806 -7.810 -18.893 1.00 97.81 165 TYR A C 1
ATOM 1411 O O . TYR A 1 165 ? 6.197 -7.049 -18.140 1.00 97.81 165 TYR A O 1
ATOM 1419 N N . VAL A 1 166 ? 8.100 -8.090 -18.705 1.00 97.12 166 VAL A N 1
ATOM 1420 C CA . VAL A 1 166 ? 8.895 -7.498 -17.614 1.00 97.12 166 VAL A CA 1
ATOM 1421 C C . VAL A 1 166 ? 8.920 -5.968 -17.712 1.00 97.12 166 VAL A C 1
ATOM 1423 O O . VAL A 1 166 ? 8.773 -5.282 -16.698 1.00 97.12 166 VAL A O 1
ATOM 1426 N N . MET A 1 167 ? 9.057 -5.405 -18.917 1.00 96.31 167 MET A N 1
ATOM 1427 C CA . MET A 1 167 ? 8.988 -3.950 -19.106 1.00 96.31 167 MET A CA 1
ATOM 1428 C C . MET A 1 167 ? 7.606 -3.385 -18.758 1.00 96.31 167 MET A C 1
ATOM 1430 O O . MET A 1 167 ? 7.532 -2.363 -18.074 1.00 96.31 167 MET A O 1
ATOM 1434 N N . ILE A 1 168 ? 6.524 -4.061 -19.160 1.00 95.88 168 ILE A N 1
ATOM 1435 C CA . ILE A 1 168 ? 5.146 -3.678 -18.807 1.00 95.88 168 ILE A CA 1
ATOM 1436 C C . ILE A 1 168 ? 4.983 -3.646 -17.279 1.00 95.88 168 ILE A C 1
ATOM 1438 O O . ILE A 1 168 ? 4.514 -2.653 -16.723 1.00 95.88 168 ILE A O 1
ATOM 1442 N N . GLN A 1 169 ? 5.434 -4.689 -16.576 1.00 95.75 169 GLN A N 1
ATOM 1443 C CA . GLN A 1 169 ? 5.378 -4.747 -15.112 1.00 95.75 169 GLN A CA 1
ATOM 1444 C C . GLN A 1 169 ? 6.167 -3.610 -14.449 1.00 95.75 169 GLN A C 1
ATOM 1446 O O . GLN A 1 169 ? 5.693 -3.014 -13.479 1.00 95.75 169 GLN A O 1
ATOM 1451 N N . LYS A 1 170 ? 7.356 -3.277 -14.970 1.00 93.50 170 LYS A N 1
ATOM 1452 C CA . LYS A 1 170 ? 8.147 -2.135 -14.485 1.00 93.50 170 LYS A CA 1
ATOM 1453 C C . LYS A 1 170 ? 7.394 -0.814 -14.666 1.00 93.50 170 LYS A C 1
ATOM 1455 O O . LYS A 1 170 ? 7.339 -0.027 -13.726 1.00 93.50 170 LYS A O 1
ATOM 1460 N N . GLN A 1 171 ? 6.766 -0.591 -15.821 1.00 91.69 171 GLN A N 1
ATOM 1461 C CA . GLN A 1 171 ? 5.985 0.625 -16.081 1.00 91.69 171 GLN A CA 1
ATOM 1462 C C . GLN A 1 171 ? 4.788 0.769 -15.131 1.00 91.69 171 GLN A C 1
ATOM 1464 O O . GLN A 1 171 ? 4.544 1.865 -14.627 1.00 91.69 171 GLN A O 1
ATOM 1469 N N . PHE A 1 172 ? 4.082 -0.323 -14.822 1.00 88.50 172 PHE A N 1
ATOM 1470 C CA . PHE A 1 172 ? 3.004 -0.295 -13.829 1.00 88.50 172 PHE A CA 1
ATOM 1471 C C . PHE A 1 172 ? 3.516 0.055 -12.429 1.00 88.50 172 PHE A C 1
ATOM 1473 O O . PHE A 1 172 ? 2.948 0.936 -11.789 1.00 88.50 172 PHE A O 1
ATOM 1480 N N . LYS A 1 173 ? 4.627 -0.554 -11.989 1.00 84.81 173 LYS A N 1
ATOM 1481 C CA . LYS A 1 173 ? 5.249 -0.244 -10.688 1.00 84.81 173 LYS A CA 1
ATOM 1482 C C . LYS A 1 173 ? 5.683 1.220 -10.569 1.00 84.81 173 LYS A C 1
ATOM 1484 O O . LYS A 1 173 ? 5.615 1.787 -9.484 1.00 84.81 173 LYS A O 1
ATOM 1489 N N . LEU A 1 174 ? 6.141 1.834 -11.660 1.00 78.81 174 LEU A N 1
ATOM 1490 C CA . LEU A 1 174 ? 6.504 3.255 -11.672 1.00 78.81 174 LEU A CA 1
ATOM 1491 C C . LEU A 1 174 ? 5.266 4.155 -11.572 1.00 78.81 174 LEU A C 1
ATOM 1493 O O . LEU A 1 174 ? 5.269 5.119 -10.813 1.00 78.81 174 LEU A O 1
ATOM 1497 N N . ARG A 1 175 ? 4.174 3.813 -12.269 1.00 75.62 175 ARG A N 1
ATOM 1498 C CA . ARG A 1 175 ? 2.918 4.577 -12.193 1.00 75.62 175 ARG A CA 1
ATOM 1499 C C . ARG A 1 175 ? 2.257 4.503 -10.820 1.00 75.62 175 ARG A C 1
ATOM 1501 O O . ARG A 1 175 ? 1.729 5.511 -10.366 1.00 75.62 175 ARG A O 1
ATOM 1508 N N . THR A 1 176 ? 2.287 3.349 -10.154 1.00 73.25 176 THR A N 1
ATOM 1509 C CA . THR A 1 176 ? 1.710 3.216 -8.806 1.00 73.25 176 THR A CA 1
ATOM 1510 C C . THR A 1 176 ? 2.491 4.026 -7.777 1.00 73.25 176 THR A C 1
ATOM 1512 O O . THR A 1 176 ? 1.879 4.702 -6.960 1.00 73.25 176 THR A O 1
ATOM 1515 N N . LYS A 1 177 ? 3.829 4.038 -7.868 1.00 72.38 177 LYS A N 1
ATOM 1516 C CA . LYS A 1 177 ? 4.683 4.860 -6.997 1.00 72.38 177 LYS A CA 1
ATOM 1517 C C . LYS A 1 177 ? 4.458 6.359 -7.201 1.00 72.38 177 LYS A C 1
ATOM 1519 O O . LYS A 1 177 ? 4.400 7.093 -6.226 1.00 72.38 177 LYS A O 1
ATOM 1524 N N . ASN A 1 178 ? 4.282 6.798 -8.447 1.00 64.81 178 ASN A N 1
ATOM 1525 C CA . ASN A 1 178 ? 4.044 8.213 -8.734 1.00 64.81 178 ASN A CA 1
ATOM 1526 C C . ASN A 1 178 ? 2.631 8.673 -8.346 1.00 64.81 178 ASN A C 1
ATOM 1528 O O . ASN A 1 178 ? 2.473 9.821 -7.956 1.00 64.81 178 ASN A O 1
ATOM 1532 N N . LYS A 1 179 ? 1.612 7.800 -8.405 1.00 60.44 179 LYS A N 1
ATOM 1533 C CA . LYS A 1 179 ? 0.263 8.136 -7.911 1.00 60.44 179 LYS A CA 1
ATOM 1534 C C . LYS A 1 179 ? 0.213 8.270 -6.388 1.00 60.44 179 LYS A C 1
ATOM 1536 O O . LYS A 1 179 ? -0.364 9.226 -5.896 1.00 60.44 179 LYS A O 1
ATOM 1541 N N . GLN A 1 180 ? 0.909 7.398 -5.658 1.00 54.16 180 GLN A N 1
ATOM 1542 C CA . GLN A 1 180 ? 1.055 7.539 -4.203 1.00 54.16 180 GLN A CA 1
ATOM 1543 C C . GLN A 1 180 ? 1.836 8.793 -3.776 1.00 54.16 180 GLN A C 1
ATOM 1545 O O . GLN A 1 180 ? 1.760 9.166 -2.619 1.00 54.16 180 GLN A O 1
ATOM 1550 N N . GLY A 1 181 ? 2.560 9.456 -4.684 1.00 49.59 181 GLY A N 1
ATOM 1551 C CA . GLY A 1 181 ? 3.211 10.742 -4.412 1.00 49.59 181 GLY A CA 1
ATOM 1552 C C . GLY A 1 181 ? 2.397 11.979 -4.810 1.00 49.59 181 GLY A C 1
ATOM 1553 O O . GLY A 1 181 ? 2.842 13.086 -4.519 1.00 49.59 181 GLY A O 1
ATOM 1554 N N . LEU A 1 182 ? 1.252 11.819 -5.490 1.00 46.38 182 LEU A N 1
ATOM 1555 C CA . LEU A 1 182 ? 0.416 12.942 -5.939 1.00 46.38 182 LEU A CA 1
ATOM 1556 C C . LEU A 1 182 ? -0.828 13.151 -5.064 1.00 46.38 182 LEU A C 1
ATOM 1558 O O . LEU A 1 182 ? -1.268 14.285 -4.923 1.00 46.38 182 LEU A O 1
ATOM 1562 N N . ASP A 1 183 ? -1.337 12.099 -4.419 1.00 50.56 183 ASP A N 1
ATOM 1563 C CA . ASP A 1 183 ? -2.479 12.217 -3.496 1.00 50.56 183 ASP A CA 1
ATOM 1564 C C . ASP A 1 183 ? -2.085 12.808 -2.119 1.00 50.56 183 ASP A C 1
ATOM 1566 O O . ASP A 1 183 ? -2.955 13.183 -1.335 1.00 50.56 183 ASP A O 1
ATOM 1570 N N . ASP A 1 184 ? -0.782 12.972 -1.846 1.00 49.47 184 ASP A N 1
ATOM 1571 C CA . ASP A 1 184 ? -0.254 13.518 -0.582 1.00 49.47 184 ASP A CA 1
ATOM 1572 C C . ASP A 1 184 ? 0.142 15.012 -0.654 1.00 49.47 184 ASP A C 1
ATOM 1574 O O . ASP A 1 184 ? 0.552 15.586 0.358 1.00 49.47 184 ASP A O 1
ATOM 1578 N N . CYS A 1 185 ? 0.016 15.667 -1.818 1.00 45.25 185 CYS A N 1
ATOM 1579 C CA . CYS A 1 185 ? 0.411 17.075 -1.999 1.00 45.25 185 CYS A CA 1
ATOM 1580 C C . CYS A 1 185 ? -0.755 18.058 -2.221 1.00 45.25 185 CYS A C 1
ATOM 1582 O O . CYS A 1 185 ? -0.537 19.251 -2.037 1.00 45.25 185 CYS A O 1
ATOM 1584 N N . ASP A 1 186 ? -1.972 17.593 -2.534 1.00 43.59 186 ASP A N 1
ATOM 1585 C CA . ASP A 1 186 ? -3.105 18.468 -2.912 1.00 43.59 186 ASP A CA 1
ATOM 1586 C C . ASP A 1 186 ? -4.361 18.331 -2.028 1.00 43.59 186 ASP A C 1
ATOM 1588 O O . ASP A 1 186 ? -5.451 18.744 -2.418 1.00 43.59 186 ASP A O 1
ATOM 1592 N N . ASN A 1 187 ? -4.243 17.819 -0.795 1.00 44.41 187 ASN A N 1
ATOM 1593 C CA . ASN A 1 187 ? -5.382 17.750 0.137 1.00 44.41 187 ASN A CA 1
ATOM 1594 C C . ASN A 1 187 ? -5.280 18.741 1.314 1.00 44.41 187 ASN A C 1
ATOM 1596 O O . ASN A 1 187 ? -5.464 18.389 2.480 1.00 44.41 187 ASN A O 1
ATOM 1600 N N . GLN A 1 188 ? -4.977 20.005 0.995 1.00 46.41 188 GLN A N 1
ATOM 1601 C CA . GLN A 1 188 ? -5.148 21.163 1.886 1.00 46.41 188 GLN A CA 1
ATOM 1602 C C . GLN A 1 188 ? -5.793 22.358 1.155 1.00 46.41 188 GLN A C 1
ATOM 1604 O O . GLN A 1 188 ? -5.277 23.466 1.226 1.00 46.41 188 GLN A O 1
ATOM 1609 N N . ASN A 1 189 ? -6.902 22.149 0.431 1.00 48.16 189 ASN A N 1
ATOM 1610 C CA . ASN A 1 189 ? -7.970 23.154 0.245 1.00 48.16 189 ASN A CA 1
ATOM 1611 C C . ASN A 1 189 ? -9.078 22.636 -0.689 1.00 48.16 189 ASN A C 1
ATOM 1613 O O . ASN A 1 189 ? -9.103 22.963 -1.868 1.00 48.16 189 ASN A O 1
ATOM 1617 N N . MET A 1 190 ? -10.036 21.875 -0.159 1.00 35.06 190 MET A N 1
ATOM 1618 C CA . MET A 1 190 ? -11.417 21.879 -0.662 1.00 35.06 190 MET A CA 1
ATOM 1619 C C . MET A 1 190 ? -12.359 21.486 0.476 1.00 35.06 190 MET A C 1
ATOM 1621 O O . MET A 1 190 ? -12.678 20.321 0.697 1.00 35.06 190 MET A O 1
ATOM 1625 N N . HIS A 1 191 ? -12.817 22.490 1.222 1.00 47.50 191 HIS A N 1
ATOM 1626 C CA . HIS A 1 191 ? -14.171 22.438 1.754 1.00 47.50 191 HIS A CA 1
ATOM 1627 C C . HIS A 1 191 ? -15.141 22.700 0.597 1.00 47.50 191 HIS A C 1
ATOM 1629 O O . HIS A 1 191 ? -14.961 23.660 -0.144 1.00 47.50 191 HIS A O 1
ATOM 1635 N N . GLN A 1 192 ? -16.151 21.831 0.496 1.00 47.69 192 GLN A N 1
ATOM 1636 C CA . GLN A 1 192 ? -17.410 22.001 -0.236 1.00 47.69 192 GLN A CA 1
ATOM 1637 C C . GLN A 1 192 ? -17.297 22.231 -1.751 1.00 47.69 192 GLN A C 1
ATOM 1639 O O . GLN A 1 192 ? -17.249 23.356 -2.227 1.00 47.69 192 GLN A O 1
ATOM 1644 N N . ASN A 1 193 ? -17.369 21.135 -2.508 1.00 39.06 193 ASN A N 1
ATOM 1645 C CA . ASN A 1 193 ? -18.282 21.042 -3.647 1.00 39.06 193 ASN A CA 1
ATOM 1646 C C . ASN A 1 193 ? -18.703 19.582 -3.811 1.00 39.06 193 ASN A C 1
ATOM 1648 O O . ASN A 1 193 ? -17.869 18.695 -3.997 1.00 39.06 193 ASN A O 1
ATOM 1652 N N . ASP A 1 194 ? -20.005 19.357 -3.694 1.00 42.06 194 ASP A N 1
ATOM 1653 C CA . ASP A 1 194 ? -20.661 18.091 -3.963 1.00 42.06 194 ASP A CA 1
ATOM 1654 C C . ASP A 1 194 ? -20.325 17.616 -5.379 1.00 42.06 194 ASP A C 1
ATOM 1656 O O . ASP A 1 194 ? -20.730 18.222 -6.372 1.00 42.06 194 ASP A O 1
ATOM 1660 N N . LEU A 1 195 ? -19.618 16.490 -5.482 1.00 39.38 195 LEU A N 1
ATOM 1661 C CA . LEU A 1 195 ? -19.610 15.695 -6.703 1.00 39.38 195 LEU A CA 1
ATOM 1662 C C . LEU A 1 195 ? -20.908 14.879 -6.717 1.00 39.38 195 LEU A C 1
ATOM 1664 O O . LEU A 1 195 ? -20.933 13.682 -6.432 1.00 39.38 195 LEU A O 1
ATOM 1668 N N . VAL A 1 196 ? -22.012 15.560 -7.023 1.00 45.75 196 VAL A N 1
ATOM 1669 C CA . VAL A 1 196 ? -23.203 14.906 -7.560 1.00 45.75 196 VAL A CA 1
ATOM 1670 C C . VAL A 1 196 ? -22.764 14.300 -8.887 1.00 45.75 196 VAL A C 1
ATOM 1672 O O . VAL A 1 196 ? -22.515 15.008 -9.862 1.00 45.75 196 VAL A O 1
ATOM 1675 N N . ILE A 1 197 ? -22.615 12.979 -8.924 1.00 41.97 197 ILE A N 1
ATOM 1676 C CA . ILE A 1 197 ? -22.648 12.257 -10.192 1.00 41.97 197 ILE A CA 1
ATOM 1677 C C . ILE A 1 197 ? -24.054 12.524 -10.734 1.00 41.97 197 ILE A C 1
ATOM 1679 O O . ILE A 1 197 ? -25.019 12.003 -10.184 1.00 41.97 197 ILE A O 1
ATOM 1683 N N . SER A 1 198 ? -24.182 13.411 -11.726 1.00 49.25 198 SER A N 1
ATOM 1684 C CA . SER A 1 198 ? -25.472 13.650 -12.375 1.00 49.25 198 SER A CA 1
ATOM 1685 C C . SER A 1 198 ? -25.988 12.317 -12.916 1.00 49.25 198 SER A C 1
ATOM 1687 O O . SER A 1 198 ? -25.255 11.616 -13.629 1.00 49.25 198 SER A O 1
ATOM 1689 N N . ASP A 1 199 ? -27.232 11.985 -12.565 1.00 50.03 199 ASP A N 1
ATOM 1690 C CA . AS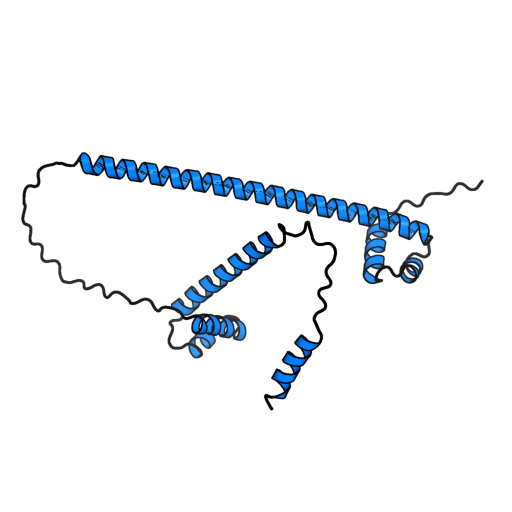P A 1 199 ? -27.962 10.778 -12.982 1.00 50.03 199 ASP A CA 1
ATOM 1691 C C . ASP A 1 199 ? -27.929 10.581 -14.513 1.00 50.03 199 ASP A C 1
ATOM 1693 O O . ASP A 1 199 ? -27.925 9.455 -15.014 1.00 50.03 199 ASP A O 1
ATOM 1697 N N . ASP A 1 200 ? -27.753 11.667 -15.271 1.00 54.34 200 ASP A N 1
ATOM 1698 C CA . ASP A 1 200 ? -27.619 11.653 -16.730 1.00 54.34 200 ASP A CA 1
ATOM 1699 C C . ASP A 1 200 ? -26.417 10.825 -17.226 1.00 54.34 200 ASP A C 1
ATOM 1701 O O . ASP A 1 200 ? -26.459 10.223 -18.301 1.00 54.34 200 ASP A O 1
ATOM 1705 N N . THR A 1 201 ? -25.339 10.732 -16.441 1.00 60.84 201 THR A N 1
ATOM 1706 C CA . THR A 1 201 ? -24.131 9.979 -16.831 1.00 60.84 201 THR A CA 1
ATOM 1707 C C . THR A 1 201 ? -24.305 8.466 -16.680 1.00 60.84 201 THR A C 1
ATOM 1709 O O . THR A 1 201 ? -23.690 7.694 -17.419 1.00 60.84 201 THR A O 1
ATOM 1712 N N . LEU A 1 202 ? -25.160 8.030 -15.748 1.00 60.84 202 LEU A N 1
ATOM 1713 C CA . LEU A 1 202 ? -25.519 6.620 -15.581 1.00 60.84 202 LEU A CA 1
ATOM 1714 C C . LEU A 1 202 ? -26.539 6.183 -16.641 1.00 60.84 202 LEU A C 1
ATOM 1716 O O . LEU A 1 202 ? -26.435 5.065 -17.153 1.00 60.84 202 LEU A O 1
ATOM 1720 N N . GLN A 1 203 ? -27.436 7.081 -17.060 1.00 64.50 203 GLN A N 1
ATOM 1721 C CA . GLN A 1 203 ? -28.412 6.802 -18.115 1.00 64.50 203 GLN A CA 1
ATOM 1722 C C . GLN A 1 203 ? -27.748 6.568 -19.486 1.00 64.50 203 GLN A C 1
ATOM 1724 O O . GLN A 1 203 ? -28.123 5.644 -20.207 1.00 64.50 203 GLN A O 1
ATOM 1729 N N . VAL A 1 204 ? -26.684 7.312 -19.815 1.00 71.75 204 VAL A N 1
ATOM 1730 C CA . VAL A 1 204 ? -25.912 7.115 -21.061 1.00 71.75 204 VAL A CA 1
ATOM 1731 C C . VAL A 1 204 ? -25.163 5.774 -21.078 1.00 71.75 204 VAL A C 1
ATOM 1733 O O . VAL A 1 204 ? -25.023 5.152 -22.133 1.00 71.75 204 VAL A O 1
ATOM 1736 N N . LEU A 1 205 ? -24.699 5.292 -19.920 1.00 57.53 205 LEU A N 1
ATOM 1737 C CA . LEU A 1 205 ? -24.028 3.992 -19.814 1.00 57.53 205 LEU A CA 1
ATOM 1738 C C . LEU A 1 205 ? -25.010 2.814 -19.901 1.00 57.53 205 LEU A C 1
ATOM 1740 O O . LEU A 1 205 ? -24.655 1.784 -20.473 1.00 57.53 205 LEU A O 1
ATOM 1744 N N . LEU A 1 206 ? -26.241 2.972 -19.408 1.00 70.12 206 LEU A N 1
ATOM 1745 C CA . LEU A 1 206 ? -27.307 1.974 -19.552 1.00 70.12 206 LEU A CA 1
ATOM 1746 C C . LEU A 1 206 ? -27.844 1.898 -20.994 1.00 70.12 206 LEU A C 1
ATOM 1748 O O . LEU A 1 206 ? -28.008 0.798 -21.525 1.00 70.12 206 LEU A O 1
ATOM 1752 N N . ASP A 1 207 ? -27.994 3.033 -21.681 1.00 70.44 207 ASP A N 1
ATOM 1753 C CA . ASP A 1 207 ? -28.424 3.078 -23.089 1.00 70.44 207 ASP A CA 1
ATOM 1754 C C . ASP A 1 207 ? -27.398 2.468 -24.063 1.00 70.44 207 ASP A C 1
ATOM 1756 O O . ASP A 1 207 ? -27.763 1.945 -25.120 1.00 70.44 207 ASP A O 1
ATOM 1760 N N . LEU A 1 208 ? -26.108 2.493 -23.714 1.00 64.81 208 LEU A N 1
ATOM 1761 C CA . LEU A 1 208 ? -25.035 1.864 -24.495 1.00 64.81 208 LEU A CA 1
ATOM 1762 C C . LEU A 1 208 ? -24.984 0.339 -24.340 1.00 64.81 208 LEU A C 1
ATOM 1764 O O . LEU A 1 208 ? -24.465 -0.345 -25.226 1.00 64.81 208 LEU A O 1
ATOM 1768 N N . ILE A 1 209 ? -25.514 -0.191 -23.237 1.00 69.38 209 ILE A N 1
ATOM 1769 C CA . ILE A 1 209 ? -25.602 -1.633 -22.986 1.00 69.38 209 ILE A CA 1
ATOM 1770 C C . ILE A 1 209 ? -26.871 -2.205 -23.635 1.00 69.38 209 ILE A C 1
ATOM 1772 O O . ILE A 1 209 ? -26.815 -3.293 -24.198 1.00 69.38 209 ILE A O 1
ATOM 1776 N N . SER A 1 210 ? -27.968 -1.441 -23.661 1.00 66.75 210 SER A N 1
ATOM 1777 C CA . SER A 1 210 ? -29.258 -1.877 -24.223 1.00 66.75 210 SER A CA 1
ATOM 1778 C C . SER A 1 210 ? -29.315 -1.899 -25.765 1.00 66.75 210 SER A C 1
ATOM 1780 O O . SER A 1 210 ? -30.179 -2.540 -26.346 1.00 66.75 210 SER A O 1
ATOM 1782 N N . LYS A 1 211 ? -28.387 -1.226 -26.465 1.00 61.59 211 LYS A N 1
ATOM 1783 C CA . LYS A 1 211 ? -28.342 -1.161 -27.948 1.00 61.59 211 LYS A CA 1
ATOM 1784 C C . LYS A 1 211 ? -27.427 -2.202 -28.613 1.00 61.59 211 LYS A C 1
ATOM 1786 O O . LYS A 1 211 ? -27.057 -2.034 -29.775 1.00 61.59 211 LYS A O 1
ATOM 1791 N N . LYS A 1 212 ? -26.995 -3.234 -27.881 1.00 51.69 212 LYS A N 1
ATOM 1792 C CA . LYS A 1 212 ? -26.112 -4.301 -28.396 1.00 51.69 212 LYS A CA 1
ATOM 1793 C C . LYS A 1 212 ? -26.735 -5.701 -28.423 1.00 51.69 212 LYS A C 1
ATOM 1795 O O . LYS A 1 212 ? -26.014 -6.652 -28.724 1.00 51.69 212 LYS A O 1
ATOM 1800 N N . GLU A 1 213 ? -28.037 -5.802 -28.184 1.00 47.62 213 GLU A N 1
ATOM 1801 C CA . GLU A 1 213 ? -28.875 -6.968 -28.506 1.00 47.62 213 GLU A CA 1
ATOM 1802 C C . GLU A 1 213 ? -29.851 -6.600 -29.629 1.00 47.62 213 GLU A C 1
ATOM 1804 O O . GLU A 1 213 ? -30.117 -7.484 -30.473 1.00 47.62 213 GLU A O 1
#

Sequence (213 aa):
MSKRTYHKWTEQEAALLYKTVLESDRNWRMVERAFSNFSLLQLQNKFTIIDQQYNIKNVKNNHDNLKQCRRQMYSIQESHQHITKNYQENEQQSNNSLWSSETVITNTNHNSVHPDNKKKERAYHHWTKEETLLLYKTVQKNRNNWKEVMKALPQFSLLQLQNKYVMIQKQFKLRTKNKQGLDDCDNQNMHQNDLVISDDTLQVLLDLISKKE